Protein AF-R0P3F2-F1 (afdb_monomer_lite)

InterPro domains:
  IPR046159 Domain of unknown function DUF6161 [PF19658] (207-367)

Organism: NCBI:txid1239793

Sequence (367 aa):
MSYTKSQVSNFLNDKILFRFSISNNFIIEFSNSEEFFTFEELERIIKSNYDYWNSIYDKAPTSFNSTWKSLNDKFNTVKNYIFELKELNIDNINNQIYYTLSTDRETREQDKIVYTLSVNSPIDKDTQFRKIRRFVSFYIEQSKNNLDEAIRNFIYLSKKNDAIGNYFSSSSQEMSYPALYLLRKNLSNIKDNISDFETSIVVPLDNKLKEISEDSDEQFREITSFIEDKHNKIQEQYDKKVSELAAFKKSLDNWQNEKFVKIKVLEDTYENKLALEAPENLWNNRAEEHEKQARNWAIFLVFTIVALIFTLGKLVLVIHDYSLNTIKNEIPFISESFILISVISFFIYIIRILIKIVLSNQHLATE

Foldseek 3Di:
DFDDPVRVQVVQVVAEWEFEDEDLLAAQADDRPPDIHGLVRLLVFLVVQLVVLVVCCVLANDVSNVQSVLLNVLSVVLVVVCRPDPDRDPVVSCVSCCVRFHVDWDQDPPRHIYGYGYGHHHTPNRPCVLVLVLLLVVLSVVDRPDNVLLSSLLSVCSNPVVCLVVQCPDPDSSRNSSSVVVCCVVVDPDDQDPVSCCVSPVVVVVVVVVVVVVVVVVVVVVVVVVVVVVVVVVVVVVVVVVVVVVVVVVVVVVVVVVVVVVVVVVVVVVVVCVVVVVVVVVVVVLLVVLVVVLVVVVVVVVVVVVVVVVVVVVVVVVLVCCCVPPVPPDDDPDDSVVVVVVVVVVVVVVVVVVVVVSVVVVVVSVD

pLDDT: mean 83.88, std 13.05, range [38.62, 97.88]

Structure (mmCIF, N/CA/C/O backbone):
data_AF-R0P3F2-F1
#
_entry.id   AF-R0P3F2-F1
#
loop_
_atom_site.group_PDB
_atom_site.id
_atom_site.type_symbol
_atom_site.label_atom_id
_atom_site.label_alt_id
_atom_site.label_comp_id
_atom_site.label_asym_id
_atom_site.label_entity_id
_atom_site.label_seq_id
_atom_site.pdbx_PDB_ins_code
_atom_site.Cartn_x
_atom_site.Cartn_y
_atom_site.Cartn_z
_atom_site.occupancy
_atom_site.B_iso_or_equiv
_atom_site.auth_seq_id
_atom_site.auth_comp_id
_atom_site.auth_asym_id
_atom_site.auth_atom_id
_atom_site.pdbx_PDB_model_num
ATOM 1 N N . MET A 1 1 ? -5.130 12.629 14.174 1.00 56.31 1 MET A N 1
ATOM 2 C CA . MET A 1 1 ? -4.469 11.309 14.170 1.00 56.31 1 MET A CA 1
ATOM 3 C C . MET A 1 1 ? -4.239 10.986 12.709 1.00 56.31 1 MET A C 1
ATOM 5 O O . MET A 1 1 ? -5.214 11.042 11.978 1.00 56.31 1 MET A O 1
ATOM 9 N N . SER A 1 2 ? -2.987 10.803 12.288 1.00 71.62 2 SER A N 1
ATOM 10 C CA . SER A 1 2 ? -2.677 10.372 10.916 1.00 71.62 2 SER A CA 1
ATOM 11 C C . SER A 1 2 ? -2.948 8.873 10.802 1.00 71.62 2 SER A C 1
ATOM 13 O O . SER A 1 2 ? -2.747 8.154 11.786 1.00 71.62 2 SER A O 1
ATOM 15 N N . TYR A 1 3 ? -3.430 8.412 9.651 1.00 80.44 3 TYR A N 1
ATOM 16 C CA . TYR A 1 3 ? -3.595 6.981 9.395 1.00 80.44 3 TYR A CA 1
ATOM 17 C C . TYR A 1 3 ? -2.233 6.293 9.267 1.00 80.44 3 TYR A C 1
ATOM 19 O O . TYR A 1 3 ? -1.285 6.878 8.749 1.00 80.44 3 TYR A O 1
ATOM 27 N N . THR A 1 4 ? -2.122 5.049 9.734 1.00 82.19 4 THR A N 1
ATOM 28 C CA . THR A 1 4 ? -0.919 4.237 9.486 1.00 82.19 4 THR A CA 1
ATOM 29 C C . THR A 1 4 ? -0.918 3.707 8.053 1.00 82.19 4 THR A C 1
ATOM 31 O O . THR A 1 4 ? -1.983 3.596 7.431 1.00 82.19 4 THR A O 1
ATOM 34 N N . LYS A 1 5 ? 0.256 3.335 7.518 1.00 82.38 5 LYS A N 1
ATOM 35 C CA . LYS A 1 5 ? 0.349 2.732 6.174 1.00 82.38 5 LYS A CA 1
ATOM 36 C C . LYS A 1 5 ? -0.560 1.510 6.060 1.00 82.38 5 LYS A C 1
ATOM 38 O O . LYS A 1 5 ? -1.354 1.410 5.128 1.00 82.38 5 LYS A O 1
ATOM 43 N N . SER A 1 6 ? -0.529 0.654 7.080 1.00 81.44 6 SER A N 1
ATOM 44 C CA . SER A 1 6 ? -1.351 -0.558 7.154 1.00 81.44 6 SER A CA 1
ATOM 45 C C . SER A 1 6 ? -2.859 -0.266 7.103 1.00 81.44 6 SER A C 1
ATOM 47 O O . SER A 1 6 ? -3.615 -0.986 6.453 1.00 81.44 6 SER A O 1
ATOM 49 N N . GLN A 1 7 ? -3.323 0.804 7.763 1.00 84.31 7 GLN A N 1
ATOM 50 C CA . GLN A 1 7 ? -4.738 1.200 7.740 1.00 84.31 7 GLN A CA 1
ATOM 51 C C . GLN A 1 7 ? -5.183 1.655 6.347 1.00 84.31 7 GLN A C 1
ATOM 53 O O . GLN A 1 7 ? -6.271 1.287 5.902 1.00 84.31 7 GLN A O 1
ATOM 58 N N . VAL A 1 8 ? -4.339 2.426 5.658 1.00 87.88 8 VAL A N 1
ATOM 59 C CA . VAL A 1 8 ? -4.606 2.890 4.292 1.00 87.88 8 VAL A CA 1
ATOM 60 C C . VAL A 1 8 ? -4.603 1.716 3.312 1.00 87.88 8 VAL A C 1
ATOM 62 O O . VAL A 1 8 ? -5.563 1.569 2.555 1.00 87.88 8 VAL A O 1
ATOM 65 N N . SER A 1 9 ? -3.588 0.845 3.363 1.00 86.81 9 SER A N 1
ATOM 66 C CA . SER A 1 9 ? -3.498 -0.343 2.503 1.00 86.81 9 SER A CA 1
ATOM 67 C C . SER A 1 9 ? -4.723 -1.249 2.672 1.00 86.81 9 SER A C 1
ATOM 69 O O . SER A 1 9 ? -5.377 -1.579 1.684 1.00 86.81 9 SER A O 1
ATOM 71 N N . ASN A 1 10 ? -5.124 -1.561 3.910 1.00 86.81 10 ASN A N 1
ATOM 72 C CA . ASN A 1 10 ? -6.315 -2.382 4.168 1.00 86.81 10 ASN A CA 1
ATOM 73 C C . ASN A 1 10 ? -7.610 -1.746 3.639 1.00 86.81 10 ASN A C 1
ATOM 75 O O . ASN A 1 10 ? -8.501 -2.451 3.180 1.00 86.81 10 ASN A O 1
ATOM 79 N N . PHE A 1 11 ? -7.735 -0.417 3.683 1.00 90.31 11 PHE A N 1
ATOM 80 C CA . PHE A 1 11 ? -8.923 0.264 3.169 1.00 90.31 11 PHE A CA 1
ATOM 81 C C . PHE A 1 11 ? -8.973 0.314 1.634 1.00 90.31 11 PHE A C 1
ATOM 83 O O . PHE A 1 11 ? -10.062 0.245 1.057 1.00 90.31 11 PHE A O 1
ATOM 90 N N . LEU A 1 12 ? -7.819 0.483 0.978 1.00 92.50 12 LEU A N 1
ATOM 91 C CA . LEU A 1 12 ? -7.731 0.696 -0.468 1.00 92.50 12 LEU A CA 1
ATOM 92 C C . LEU A 1 12 ? -7.632 -0.596 -1.270 1.00 92.50 12 LEU A C 1
ATOM 94 O O . LEU A 1 12 ? -8.244 -0.664 -2.329 1.00 92.50 12 LEU A O 1
ATOM 98 N N . ASN A 1 13 ? -6.910 -1.610 -0.793 1.00 88.00 13 ASN A N 1
ATOM 99 C CA . ASN A 1 13 ? -6.585 -2.802 -1.590 1.00 88.00 13 ASN A CA 1
ATOM 100 C C . ASN A 1 13 ? -7.828 -3.589 -2.045 1.00 88.00 13 ASN A C 1
ATOM 102 O O . ASN A 1 13 ? -7.829 -4.209 -3.115 1.00 88.00 13 ASN A O 1
ATOM 106 N N . ASP A 1 14 ? -8.915 -3.500 -1.280 1.00 85.69 14 ASP A N 1
ATOM 107 C CA . ASP A 1 14 ? -10.195 -4.125 -1.616 1.00 85.69 14 ASP A CA 1
ATOM 108 C C . ASP A 1 14 ? -11.012 -3.314 -2.633 1.00 85.69 14 ASP A C 1
ATOM 110 O O . ASP A 1 14 ? -11.878 -3.870 -3.302 1.00 85.69 14 ASP A O 1
ATOM 114 N N . LYS A 1 15 ? -10.714 -2.021 -2.818 1.00 92.56 15 LYS A N 1
ATOM 115 C CA . LYS A 1 15 ? -11.555 -1.073 -3.575 1.00 92.56 15 LYS A CA 1
ATOM 116 C C . LYS A 1 15 ? -10.879 -0.470 -4.799 1.00 92.56 15 LYS A C 1
ATOM 118 O O . LYS A 1 15 ? -11.557 -0.176 -5.778 1.00 92.56 15 LYS A O 1
ATOM 123 N N . ILE A 1 16 ? -9.567 -0.263 -4.750 1.00 94.62 16 ILE A N 1
ATOM 124 C CA . ILE A 1 16 ? -8.798 0.435 -5.779 1.00 94.62 16 ILE A CA 1
ATOM 125 C C . ILE A 1 16 ? -7.569 -0.387 -6.153 1.00 94.62 16 ILE A C 1
ATOM 127 O O . ILE A 1 16 ? -6.816 -0.833 -5.290 1.00 94.62 16 ILE A O 1
ATOM 131 N N . LEU A 1 17 ? -7.351 -0.544 -7.455 1.00 95.25 17 LEU A N 1
ATOM 132 C CA . LEU A 1 17 ? -6.125 -1.086 -8.030 1.00 95.25 17 LEU A CA 1
ATOM 133 C C . LEU A 1 17 ? -5.590 -0.154 -9.111 1.00 95.25 17 LEU A C 1
ATOM 135 O O . LEU A 1 17 ? -6.286 0.725 -9.623 1.00 95.25 17 LEU A O 1
ATOM 139 N N . PHE A 1 18 ? -4.344 -0.389 -9.488 1.00 96.00 18 PHE A N 1
ATOM 140 C CA . PHE A 1 18 ? -3.646 0.366 -10.512 1.00 96.00 18 PHE A CA 1
ATOM 141 C C . PHE A 1 18 ? -3.069 -0.576 -11.554 1.00 96.00 18 PHE A C 1
ATOM 143 O O . PHE A 1 18 ? -2.706 -1.709 -11.250 1.00 96.00 18 PHE A O 1
ATOM 150 N N . ARG A 1 19 ? -2.946 -0.099 -12.785 1.00 95.50 19 ARG A N 1
ATOM 151 C CA . ARG A 1 19 ? -2.214 -0.786 -13.851 1.00 95.50 19 ARG A CA 1
ATOM 152 C C . ARG A 1 19 ? -1.458 0.219 -14.694 1.00 95.50 19 ARG A C 1
ATOM 154 O O . ARG A 1 19 ? -1.858 1.379 -14.789 1.00 95.50 19 ARG A O 1
ATOM 161 N N . PHE A 1 20 ? -0.394 -0.228 -15.344 1.00 96.12 20 PHE A N 1
ATOM 162 C CA . PHE A 1 20 ? 0.365 0.610 -16.263 1.00 96.12 20 PHE A CA 1
ATOM 163 C C . PHE A 1 20 ? -0.074 0.383 -17.710 1.00 96.12 20 PHE A C 1
ATOM 165 O O . PHE A 1 20 ? -0.289 -0.746 -18.146 1.00 96.12 20 PHE A O 1
ATOM 172 N N . SER A 1 21 ? -0.184 1.477 -18.458 1.00 94.69 21 SER A N 1
ATOM 173 C CA . SER A 1 21 ? -0.316 1.477 -19.912 1.00 94.69 21 SER A CA 1
ATOM 174 C C . SER A 1 21 ? 0.962 2.054 -20.501 1.00 94.69 21 SER A C 1
ATOM 176 O O . SER A 1 21 ? 1.214 3.258 -20.434 1.00 94.69 21 SER A O 1
ATOM 178 N N . ILE A 1 22 ? 1.815 1.178 -21.026 1.00 94.69 22 ILE A N 1
ATOM 179 C CA . ILE A 1 22 ? 3.118 1.558 -21.566 1.00 94.69 22 ILE A CA 1
ATOM 180 C C . ILE A 1 22 ? 3.141 1.257 -23.058 1.00 94.69 22 ILE A C 1
ATOM 182 O O . ILE A 1 22 ? 2.739 0.183 -23.512 1.00 94.69 22 ILE A O 1
ATOM 186 N N . SER A 1 23 ? 3.612 2.228 -23.843 1.00 93.75 23 SER A N 1
ATOM 187 C CA . SER A 1 23 ? 3.753 2.058 -25.287 1.00 93.75 23 SER A CA 1
ATOM 188 C C . SER A 1 23 ? 4.697 0.904 -25.615 1.00 93.75 23 SER A C 1
ATOM 190 O O . SER A 1 23 ? 5.738 0.723 -24.982 1.00 93.75 23 SER A O 1
ATOM 192 N N . ASN A 1 24 ? 4.384 0.187 -26.695 1.00 92.31 24 ASN A N 1
ATOM 193 C CA . ASN A 1 24 ? 5.183 -0.933 -27.181 1.00 92.31 24 ASN A CA 1
ATOM 194 C C . ASN A 1 24 ? 6.636 -0.535 -27.530 1.00 92.31 24 ASN A C 1
ATOM 196 O O . ASN A 1 24 ? 7.499 -1.396 -27.661 1.00 92.31 24 ASN A O 1
ATOM 200 N N . ASN A 1 25 ? 6.932 0.761 -27.649 1.00 94.25 25 ASN A N 1
ATOM 201 C CA . ASN A 1 25 ? 8.286 1.280 -27.861 1.00 94.25 25 ASN A CA 1
ATOM 202 C C . ASN A 1 25 ? 9.167 1.269 -26.597 1.00 94.25 25 ASN A C 1
ATOM 204 O O . ASN A 1 25 ? 10.366 1.507 -26.704 1.00 94.25 25 ASN A O 1
ATOM 208 N N . PHE A 1 26 ? 8.593 1.013 -25.418 1.00 96.12 26 PHE A N 1
ATOM 209 C CA . PHE A 1 26 ? 9.297 1.043 -24.130 1.00 96.12 26 PHE A CA 1
ATOM 210 C C . PHE A 1 26 ? 9.294 -0.290 -23.381 1.00 96.12 26 PHE A C 1
ATOM 212 O O . PHE A 1 26 ? 9.900 -0.391 -22.318 1.00 96.12 26 PHE A O 1
ATOM 219 N N . ILE A 1 27 ? 8.645 -1.306 -23.940 1.00 95.06 27 ILE A N 1
ATOM 220 C CA . ILE A 1 27 ? 8.553 -2.645 -23.354 1.00 95.06 27 ILE A CA 1
ATOM 221 C C . ILE A 1 27 ? 9.133 -3.668 -24.317 1.00 95.06 27 ILE A C 1
ATOM 223 O O . ILE A 1 27 ? 8.969 -3.525 -25.523 1.00 95.06 27 ILE A O 1
ATOM 227 N N . ILE A 1 28 ? 9.794 -4.697 -23.809 1.00 93.06 28 ILE A N 1
ATOM 228 C CA . ILE A 1 28 ? 10.188 -5.898 -24.544 1.00 93.06 28 ILE A CA 1
ATOM 229 C C . ILE A 1 28 ? 9.174 -7.008 -24.258 1.00 93.06 28 ILE A C 1
ATOM 231 O O . ILE A 1 28 ? 8.639 -7.578 -25.207 1.00 93.06 28 ILE A O 1
ATOM 235 N N . GLU A 1 29 ? 8.888 -7.277 -22.982 1.00 91.81 29 GLU A N 1
ATOM 236 C CA . GLU A 1 29 ? 8.023 -8.376 -22.536 1.00 91.81 29 GLU A CA 1
ATOM 237 C C . GLU A 1 29 ? 7.308 -7.983 -21.228 1.00 91.81 29 GLU A C 1
ATOM 239 O O . GLU A 1 29 ? 7.682 -8.388 -20.123 1.00 91.81 29 GLU A O 1
ATOM 244 N N . PHE A 1 30 ? 6.283 -7.139 -21.383 1.00 90.81 30 PHE A N 1
ATOM 245 C CA . PHE A 1 30 ? 5.397 -6.654 -20.323 1.00 90.81 30 PHE A CA 1
ATOM 246 C C . PHE A 1 30 ? 3.942 -6.687 -20.800 1.00 90.81 30 PHE A C 1
ATOM 248 O O . PHE A 1 30 ? 3.640 -6.248 -21.915 1.00 90.81 30 PHE A O 1
ATOM 255 N N . SER A 1 31 ? 3.039 -7.184 -19.956 1.00 86.75 31 SER A N 1
ATOM 256 C CA . SER A 1 31 ? 1.614 -7.279 -20.266 1.00 86.75 31 SER A CA 1
ATOM 257 C C . SER A 1 31 ? 0.860 -6.120 -19.625 1.00 86.75 31 SER A C 1
ATOM 259 O O . SER A 1 31 ? 0.543 -6.142 -18.438 1.00 86.75 31 SER A O 1
ATOM 261 N N . ASN A 1 32 ? 0.516 -5.105 -20.425 1.00 83.31 32 ASN A N 1
ATOM 262 C CA . ASN A 1 32 ? -0.245 -3.950 -19.937 1.00 83.31 32 ASN A CA 1
ATOM 263 C C . ASN A 1 32 ? -1.589 -4.347 -19.287 1.00 83.31 32 ASN A C 1
ATOM 265 O O . ASN A 1 32 ? -2.134 -3.544 -18.534 1.00 83.31 32 ASN A O 1
ATOM 269 N N . SER A 1 33 ? -2.178 -5.509 -19.625 1.00 74.75 33 SER A N 1
ATOM 270 C CA . SER A 1 33 ? -3.554 -5.911 -19.265 1.00 74.75 33 SER A CA 1
ATOM 271 C C . SER A 1 33 ? -3.736 -6.940 -18.174 1.00 74.75 33 SER A C 1
ATOM 273 O O . SER A 1 33 ? -4.865 -7.096 -17.708 1.00 74.75 33 SER A O 1
ATOM 275 N N . GLU A 1 34 ? -2.672 -7.606 -17.757 1.00 79.56 34 GLU A N 1
ATOM 276 C CA . GLU A 1 34 ? -2.779 -8.722 -16.816 1.00 79.56 34 GLU A CA 1
ATOM 277 C C . GLU A 1 34 ? -2.309 -8.345 -15.409 1.00 79.56 34 GLU A C 1
ATOM 279 O O . GLU A 1 34 ? -2.762 -8.945 -14.437 1.00 79.56 34 GLU A O 1
ATOM 284 N N . GLU A 1 35 ? -1.456 -7.327 -15.281 1.00 86.62 35 GLU A N 1
ATOM 285 C CA . GLU A 1 35 ? -0.862 -6.942 -14.002 1.00 86.62 35 GLU A CA 1
ATOM 286 C C . GLU A 1 35 ? -1.634 -5.803 -13.318 1.00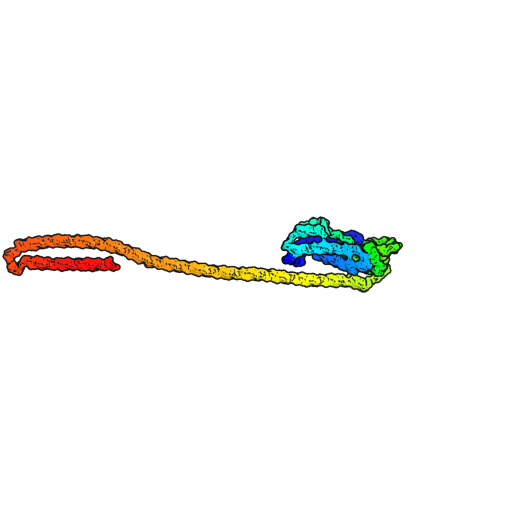 86.62 35 GLU A C 1
ATOM 288 O O . GLU A 1 35 ? -1.774 -4.702 -13.862 1.00 86.62 35 GLU A O 1
ATOM 293 N N . PHE A 1 36 ? -2.103 -6.072 -12.095 1.00 92.25 36 PHE A N 1
ATOM 294 C CA . PHE A 1 36 ? -2.677 -5.081 -11.186 1.00 92.25 36 PHE A CA 1
ATOM 295 C C . PHE A 1 36 ? -1.767 -4.882 -9.984 1.00 92.25 36 PHE A C 1
ATOM 297 O O . PHE A 1 36 ? -1.192 -5.834 -9.463 1.00 92.25 36 PHE A O 1
ATOM 304 N N . PHE A 1 37 ? -1.710 -3.643 -9.519 1.00 94.25 37 PHE A N 1
ATOM 305 C CA . PHE A 1 37 ? -0.889 -3.221 -8.400 1.00 94.25 37 PHE A CA 1
ATOM 306 C C . PHE A 1 37 ? -1.763 -2.551 -7.347 1.00 94.25 37 PHE A C 1
ATOM 308 O O . PHE A 1 37 ? -2.668 -1.771 -7.657 1.00 94.25 37 PHE A O 1
ATOM 315 N N . THR A 1 38 ? -1.476 -2.855 -6.091 1.00 95.19 38 THR A N 1
ATOM 316 C CA . THR A 1 38 ? -2.004 -2.142 -4.927 1.00 95.19 38 THR A CA 1
ATOM 317 C C . THR A 1 38 ? -1.407 -0.736 -4.829 1.00 95.19 38 THR A C 1
ATOM 319 O O . THR A 1 38 ? -0.439 -0.399 -5.514 1.00 95.19 38 THR A O 1
ATOM 322 N N . PHE A 1 39 ? -1.972 0.107 -3.960 1.00 94.69 39 PHE A N 1
ATOM 323 C CA . PHE A 1 39 ? -1.458 1.464 -3.733 1.00 94.69 39 PHE A CA 1
ATOM 324 C C . PHE A 1 39 ? 0.005 1.466 -3.253 1.00 94.69 39 PHE A C 1
ATOM 326 O O . PHE A 1 39 ? 0.804 2.302 -3.668 1.00 94.69 39 PHE A O 1
ATOM 333 N N . GLU A 1 40 ? 0.368 0.491 -2.423 1.00 92.00 40 GLU A N 1
ATOM 334 C CA . GLU A 1 40 ? 1.717 0.331 -1.877 1.00 92.00 40 GLU A CA 1
ATOM 335 C C . GLU A 1 40 ? 2.704 -0.229 -2.911 1.00 92.00 40 GLU A C 1
ATOM 337 O O . GLU A 1 40 ? 3.823 0.266 -3.050 1.00 92.00 40 GLU A O 1
ATOM 342 N N . GLU A 1 41 ? 2.288 -1.223 -3.702 1.00 93.75 41 GLU A N 1
ATOM 343 C CA . GLU A 1 41 ? 3.102 -1.715 -4.819 1.00 93.75 41 GLU A CA 1
ATOM 344 C C . GLU A 1 41 ? 3.349 -0.617 -5.850 1.00 93.75 41 GLU A C 1
ATOM 346 O O . GLU A 1 41 ? 4.465 -0.499 -6.360 1.00 93.75 41 GLU A O 1
ATOM 351 N N . LEU A 1 42 ? 2.338 0.214 -6.120 1.00 95.75 42 LEU A N 1
ATOM 352 C CA . LEU A 1 42 ? 2.469 1.361 -7.004 1.00 95.75 42 LEU A CA 1
ATOM 353 C C . LEU A 1 42 ? 3.542 2.338 -6.499 1.00 95.75 42 LEU A C 1
ATOM 355 O O . LEU A 1 42 ? 4.396 2.745 -7.289 1.00 95.75 42 LEU A O 1
ATOM 359 N N . GLU A 1 43 ? 3.544 2.668 -5.203 1.00 95.19 43 GLU A N 1
ATOM 360 C CA . GLU A 1 43 ? 4.583 3.508 -4.589 1.00 95.19 43 GLU A CA 1
ATOM 361 C C . GLU A 1 43 ? 5.983 2.938 -4.841 1.00 95.19 43 GLU A C 1
ATOM 363 O O . GLU A 1 43 ? 6.868 3.639 -5.339 1.00 95.19 43 GLU A O 1
ATOM 368 N N . ARG A 1 44 ? 6.172 1.648 -4.535 1.00 93.38 44 ARG A N 1
ATOM 369 C CA . ARG A 1 44 ? 7.467 0.970 -4.683 1.00 93.38 44 ARG A CA 1
ATOM 370 C C . ARG A 1 44 ? 7.941 0.970 -6.136 1.00 93.38 44 ARG A C 1
ATOM 372 O O . ARG A 1 44 ? 9.110 1.245 -6.396 1.00 93.38 44 ARG A O 1
ATOM 379 N N . ILE A 1 45 ? 7.044 0.704 -7.088 1.00 95.69 45 ILE A N 1
ATOM 380 C CA . ILE A 1 45 ? 7.363 0.706 -8.523 1.00 95.69 45 ILE A CA 1
ATOM 381 C C . ILE A 1 45 ? 7.775 2.104 -8.981 1.00 95.69 45 ILE A C 1
ATOM 383 O O . ILE A 1 45 ? 8.823 2.257 -9.613 1.00 95.69 45 ILE A O 1
ATOM 387 N N . ILE A 1 46 ? 6.980 3.129 -8.661 1.00 97.00 46 ILE A N 1
ATOM 388 C CA . ILE A 1 46 ? 7.266 4.510 -9.065 1.00 97.00 46 ILE A CA 1
ATOM 389 C C . ILE A 1 46 ? 8.618 4.955 -8.508 1.00 97.00 46 ILE A C 1
ATOM 391 O O . ILE A 1 46 ? 9.448 5.468 -9.262 1.00 97.00 46 ILE A O 1
ATOM 395 N N . LYS A 1 47 ? 8.859 4.706 -7.217 1.00 95.56 47 LYS A N 1
ATOM 396 C CA . LYS A 1 47 ? 10.106 5.065 -6.545 1.00 95.56 47 LYS A CA 1
ATOM 397 C C . LYS A 1 47 ? 11.307 4.344 -7.155 1.00 95.56 47 LYS A C 1
ATOM 399 O O . LYS A 1 47 ? 12.258 5.000 -7.563 1.00 95.56 47 LYS A O 1
ATOM 404 N N . SER A 1 48 ? 11.236 3.020 -7.315 1.00 93.94 48 SER A N 1
ATOM 405 C CA . SER A 1 48 ? 12.346 2.228 -7.864 1.00 93.94 48 SER A CA 1
ATOM 406 C C . SER A 1 48 ? 12.733 2.659 -9.284 1.00 93.94 48 SER A C 1
ATOM 408 O O . SER A 1 48 ? 13.920 2.770 -9.613 1.00 93.94 48 SER A O 1
ATOM 410 N N . ASN A 1 49 ? 11.740 2.949 -10.132 1.00 96.69 49 ASN A N 1
ATOM 411 C CA . ASN A 1 49 ? 11.997 3.441 -11.482 1.00 96.69 49 ASN A CA 1
ATOM 412 C C . ASN A 1 49 ? 12.556 4.870 -11.462 1.00 96.69 49 ASN A C 1
ATOM 414 O O . ASN A 1 49 ? 13.543 5.134 -12.152 1.00 96.69 49 ASN A O 1
ATOM 418 N N . TYR A 1 50 ? 11.984 5.774 -10.661 1.00 97.06 50 TYR A N 1
ATOM 419 C CA . TYR A 1 50 ? 12.507 7.132 -10.500 1.00 97.06 50 TYR A CA 1
ATOM 420 C C . TYR A 1 50 ? 13.969 7.123 -10.045 1.00 97.06 50 TYR A C 1
ATOM 422 O O . TYR A 1 50 ? 14.808 7.732 -10.709 1.00 97.06 50 TYR A O 1
ATOM 430 N N . ASP A 1 51 ? 14.291 6.376 -8.990 1.00 95.38 51 ASP A N 1
ATOM 431 C CA . ASP A 1 51 ? 15.638 6.293 -8.425 1.00 95.38 51 ASP A CA 1
ATOM 432 C C . ASP A 1 51 ? 16.645 5.772 -9.458 1.00 95.38 51 ASP A C 1
ATOM 434 O O . ASP A 1 51 ? 17.729 6.340 -9.621 1.00 95.38 51 ASP A O 1
ATOM 438 N N . TYR A 1 52 ? 16.271 4.747 -10.232 1.00 94.81 52 TYR A N 1
ATOM 439 C CA . TYR A 1 52 ? 17.113 4.242 -11.314 1.00 94.81 52 TYR A CA 1
ATOM 440 C C . TYR A 1 52 ? 17.388 5.300 -12.388 1.00 94.81 52 TYR A C 1
ATOM 442 O O . TYR A 1 52 ? 18.553 5.595 -12.665 1.00 94.81 52 TYR A O 1
ATOM 450 N N . TRP A 1 53 ? 16.345 5.890 -12.980 1.00 95.94 53 TRP A N 1
ATOM 451 C CA . TRP A 1 53 ? 16.515 6.877 -14.049 1.00 95.94 53 TRP A CA 1
ATOM 452 C C . TRP A 1 53 ? 17.202 8.154 -13.552 1.00 95.94 53 TRP A C 1
ATOM 454 O O . TRP A 1 53 ? 17.934 8.788 -14.306 1.00 95.94 53 TRP A O 1
ATOM 464 N N . ASN A 1 54 ? 17.022 8.512 -12.279 1.00 95.69 54 ASN A N 1
ATOM 465 C CA . ASN A 1 54 ? 17.734 9.606 -11.626 1.00 95.69 54 ASN A CA 1
ATOM 466 C C . ASN A 1 54 ? 19.223 9.306 -11.426 1.00 95.69 54 ASN A C 1
ATOM 468 O O . ASN A 1 54 ? 20.054 10.159 -11.720 1.00 95.69 54 ASN A O 1
ATOM 472 N N . SER A 1 55 ? 19.582 8.083 -11.024 1.00 93.56 55 SER A N 1
ATOM 473 C CA . SER A 1 55 ? 20.984 7.694 -10.791 1.00 93.56 55 SER A CA 1
ATOM 474 C C . SER A 1 55 ? 21.888 7.792 -12.030 1.00 93.56 55 SER A C 1
ATOM 476 O O . SER A 1 55 ? 23.109 7.907 -11.903 1.00 93.56 55 SER A O 1
ATOM 478 N N . ILE A 1 56 ? 21.308 7.746 -13.234 1.00 92.31 56 ILE A N 1
ATOM 479 C CA . ILE A 1 56 ? 22.049 7.814 -14.502 1.00 92.31 56 ILE A CA 1
ATOM 480 C C . ILE A 1 56 ? 21.909 9.162 -15.218 1.00 92.31 56 ILE A C 1
ATOM 482 O O . ILE A 1 56 ? 22.637 9.405 -16.181 1.00 92.31 56 ILE A O 1
ATOM 486 N N . TYR A 1 57 ? 21.013 10.035 -14.752 1.00 91.38 57 TYR A N 1
ATOM 487 C CA . TYR A 1 57 ? 20.630 11.268 -15.440 1.00 91.38 57 TYR A CA 1
ATOM 488 C C . TYR A 1 57 ? 21.819 12.208 -15.689 1.00 91.38 57 TYR A C 1
ATOM 490 O O . TYR A 1 57 ? 21.994 12.699 -16.802 1.00 91.38 57 TYR A O 1
ATOM 498 N N . ASP A 1 58 ? 22.690 12.382 -14.692 1.00 90.25 58 ASP A N 1
ATOM 499 C CA . ASP A 1 58 ? 23.881 13.238 -14.808 1.00 90.25 58 ASP A CA 1
ATOM 500 C C . ASP A 1 58 ? 24.902 12.708 -15.828 1.00 90.25 58 ASP A C 1
ATOM 502 O O . ASP A 1 58 ? 25.709 13.464 -16.373 1.00 90.25 58 ASP A O 1
ATOM 506 N N . LYS A 1 59 ? 24.891 11.394 -16.091 1.00 89.75 59 LYS A N 1
ATOM 507 C CA . LYS A 1 59 ? 25.801 10.751 -17.050 1.00 89.75 59 LYS A CA 1
ATOM 508 C C . LYS A 1 59 ? 25.247 10.810 -18.470 1.00 89.75 59 LYS A C 1
ATOM 510 O O . LYS A 1 59 ? 26.013 11.052 -19.403 1.00 89.75 59 LYS A O 1
ATOM 515 N N . ALA A 1 60 ? 23.946 10.576 -18.616 1.00 90.56 60 ALA A N 1
ATOM 516 C CA . ALA A 1 60 ? 23.229 10.610 -19.881 1.00 90.56 60 ALA A CA 1
ATOM 517 C C . ALA A 1 60 ? 21.779 11.073 -19.645 1.00 90.56 60 ALA A C 1
ATOM 519 O O . ALA A 1 60 ? 20.955 10.295 -19.150 1.00 90.56 60 ALA A O 1
ATOM 520 N N . PRO A 1 61 ? 21.454 12.328 -20.001 1.00 91.81 61 PRO A N 1
ATOM 521 C CA . PRO A 1 61 ? 20.112 12.866 -19.838 1.00 91.81 61 PRO A CA 1
ATOM 522 C C . PRO A 1 61 ? 19.066 12.062 -20.616 1.00 91.81 61 PRO A C 1
ATOM 524 O O . PRO A 1 61 ? 19.289 11.649 -21.755 1.00 91.81 61 PRO A O 1
ATOM 527 N N . THR A 1 62 ? 17.901 11.877 -19.998 1.00 93.75 62 THR A N 1
ATOM 528 C CA . THR A 1 62 ? 16.774 11.129 -20.565 1.00 93.75 62 THR A CA 1
ATOM 529 C C . THR A 1 62 ? 15.441 11.731 -20.131 1.00 93.75 62 THR A C 1
ATOM 531 O O . THR A 1 62 ? 15.302 12.166 -18.983 1.00 93.75 62 THR A O 1
ATOM 534 N N . SER A 1 63 ? 14.432 11.724 -21.012 1.00 94.56 63 SER A N 1
ATOM 535 C CA . SER A 1 63 ? 13.068 12.145 -20.640 1.00 94.56 63 SER A CA 1
ATOM 536 C C . SER A 1 63 ? 12.383 11.168 -19.674 1.00 94.56 63 SER A C 1
ATOM 538 O O . SER A 1 63 ? 11.364 11.489 -19.057 1.00 94.56 63 SER A O 1
ATOM 540 N N . PHE A 1 64 ? 12.956 9.980 -19.478 1.00 95.88 64 PHE A N 1
ATOM 541 C CA . PHE A 1 64 ? 12.443 8.987 -18.542 1.00 95.88 64 PHE A CA 1
ATOM 542 C C . PHE A 1 64 ? 12.559 9.455 -17.093 1.00 95.88 64 PHE A C 1
ATOM 544 O O . PHE A 1 64 ? 11.640 9.217 -16.311 1.00 95.88 64 PHE A O 1
ATOM 551 N N . ASN A 1 65 ? 13.625 10.186 -16.746 1.00 95.56 65 ASN A N 1
ATOM 552 C CA . ASN A 1 65 ? 13.784 10.756 -15.409 1.00 95.56 65 ASN A CA 1
ATOM 553 C C . ASN A 1 65 ? 12.634 11.716 -15.069 1.00 95.56 65 ASN A C 1
ATOM 555 O O . ASN A 1 65 ? 11.985 11.551 -14.039 1.00 95.56 65 ASN A O 1
ATOM 559 N N . SER A 1 66 ? 12.333 12.673 -15.953 1.00 96.00 66 SER A N 1
ATOM 560 C CA . SER A 1 66 ? 11.258 13.644 -15.721 1.00 96.00 66 SER A CA 1
ATOM 561 C C . SER A 1 66 ? 9.873 12.993 -15.733 1.00 96.00 66 SER A C 1
ATOM 563 O O . SER A 1 66 ? 9.011 13.387 -14.947 1.00 96.00 66 SER A O 1
ATOM 565 N N . THR A 1 67 ? 9.674 11.959 -16.557 1.00 97.06 67 THR A N 1
ATOM 566 C CA . THR A 1 67 ? 8.439 11.159 -16.587 1.00 97.06 67 THR A CA 1
ATOM 567 C C . THR A 1 67 ? 8.176 10.497 -15.233 1.00 97.06 67 THR A C 1
ATOM 569 O O . THR A 1 67 ? 7.108 10.686 -14.649 1.00 97.06 67 THR A O 1
ATOM 572 N N . TRP A 1 68 ? 9.159 9.767 -14.696 1.00 97.75 68 TRP A N 1
ATOM 573 C CA . TRP A 1 68 ? 9.016 9.093 -13.404 1.00 97.75 68 TRP A CA 1
ATOM 574 C C . TRP A 1 68 ? 8.990 10.069 -12.230 1.00 97.75 68 TRP A C 1
ATOM 576 O O . TRP A 1 68 ? 8.216 9.860 -11.301 1.00 97.75 68 TRP A O 1
ATOM 586 N N . LYS A 1 69 ? 9.738 11.177 -12.298 1.00 97.50 69 LYS A N 1
ATOM 587 C CA . LYS A 1 69 ? 9.669 12.253 -11.303 1.00 97.50 69 LYS A CA 1
ATOM 588 C C . LYS A 1 69 ? 8.267 12.850 -11.217 1.00 97.50 69 LYS A C 1
ATOM 590 O O . LYS A 1 69 ? 7.706 12.943 -10.134 1.00 97.50 69 LYS A O 1
ATOM 595 N N . SER A 1 70 ? 7.674 13.203 -12.360 1.00 97.38 70 SER A N 1
ATOM 596 C CA . SER A 1 70 ? 6.325 13.772 -12.399 1.00 97.38 70 SER A CA 1
ATOM 597 C C . SER A 1 70 ? 5.286 12.812 -11.822 1.00 97.38 70 SER A C 1
ATOM 599 O O . SER A 1 70 ? 4.405 13.238 -11.074 1.00 97.38 70 SER A O 1
ATOM 601 N N . LEU A 1 71 ? 5.394 11.518 -12.138 1.00 97.56 71 LEU A N 1
ATOM 602 C CA . LEU A 1 71 ? 4.507 10.503 -11.579 1.00 97.56 71 LEU A CA 1
ATOM 603 C C . LEU A 1 71 ? 4.717 10.331 -10.065 1.00 97.56 71 LEU A C 1
ATOM 605 O O . LEU A 1 71 ? 3.736 10.245 -9.331 1.00 97.56 71 LEU A O 1
ATOM 609 N N . ASN A 1 72 ? 5.966 10.352 -9.596 1.00 97.62 72 ASN A N 1
ATOM 610 C CA . ASN A 1 72 ? 6.317 10.307 -8.176 1.00 97.62 72 ASN A CA 1
ATOM 611 C C . ASN A 1 72 ? 5.749 11.502 -7.401 1.00 97.62 72 ASN A C 1
ATOM 613 O O . ASN A 1 72 ? 5.135 11.323 -6.353 1.00 97.62 72 ASN A O 1
ATOM 617 N N . ASP A 1 73 ? 5.873 12.714 -7.937 1.00 97.88 73 ASP A N 1
ATOM 618 C CA . ASP A 1 73 ? 5.351 13.929 -7.304 1.00 97.88 73 ASP A CA 1
ATOM 619 C C . ASP A 1 73 ? 3.811 13.906 -7.216 1.00 97.88 73 ASP A C 1
ATOM 621 O O . ASP A 1 73 ? 3.226 14.210 -6.169 1.00 97.88 73 ASP A O 1
ATOM 625 N N . LYS A 1 74 ? 3.134 13.476 -8.292 1.00 97.44 74 LYS A N 1
ATOM 626 C CA . LYS A 1 74 ? 1.672 13.279 -8.310 1.00 97.44 74 LYS A CA 1
ATOM 627 C C . LYS A 1 74 ? 1.223 12.210 -7.317 1.00 97.44 74 LYS A C 1
ATOM 629 O O . LYS A 1 74 ? 0.254 12.424 -6.590 1.00 97.44 74 LYS A O 1
ATOM 634 N N . PHE A 1 75 ? 1.930 11.083 -7.259 1.00 97.12 75 PHE A N 1
ATOM 635 C CA . PHE A 1 75 ? 1.640 10.017 -6.304 1.00 97.12 75 PHE A CA 1
ATOM 636 C C . PHE A 1 75 ? 1.794 10.510 -4.865 1.00 97.12 75 PHE A C 1
ATOM 638 O O . PHE A 1 75 ? 0.881 10.330 -4.064 1.00 97.12 75 PHE A O 1
ATOM 645 N N . ASN A 1 76 ? 2.881 11.221 -4.555 1.00 96.94 76 ASN A N 1
ATOM 646 C CA . ASN A 1 76 ? 3.103 11.794 -3.228 1.00 96.94 76 ASN A CA 1
ATOM 647 C C . ASN A 1 76 ? 2.028 12.817 -2.841 1.00 96.94 76 ASN A C 1
ATOM 649 O O . ASN A 1 76 ? 1.624 12.870 -1.685 1.00 96.94 76 ASN A O 1
ATOM 653 N N . THR A 1 77 ? 1.499 13.575 -3.804 1.00 96.44 77 THR A N 1
ATOM 654 C CA . THR A 1 77 ? 0.364 14.485 -3.572 1.00 96.44 77 THR A CA 1
ATOM 655 C C . THR A 1 77 ? -0.896 13.721 -3.151 1.00 96.44 77 THR A C 1
ATOM 657 O O . THR A 1 77 ? -1.560 14.102 -2.188 1.00 96.44 77 THR A O 1
ATOM 660 N N . VAL A 1 78 ? -1.215 12.618 -3.836 1.00 96.25 78 VAL A N 1
ATOM 661 C CA . VAL A 1 78 ? -2.344 11.743 -3.470 1.00 96.25 78 VAL A CA 1
ATOM 662 C C . VAL A 1 78 ? -2.104 11.065 -2.125 1.00 96.25 78 VAL A C 1
ATOM 664 O O . VAL A 1 78 ? -3.004 11.030 -1.288 1.00 96.25 78 VAL A O 1
ATOM 667 N N . LYS A 1 79 ? -0.892 10.554 -1.898 1.00 95.00 79 LYS A N 1
ATOM 668 C CA . LYS A 1 79 ? -0.500 9.918 -0.643 1.00 95.00 79 LYS A CA 1
ATOM 669 C C . LYS A 1 79 ? -0.680 10.884 0.524 1.00 95.00 79 LYS A C 1
ATOM 671 O O . LYS A 1 79 ? -1.450 10.585 1.426 1.00 95.00 79 LYS A O 1
ATOM 676 N N . ASN A 1 80 ? -0.067 12.063 0.478 1.00 94.31 80 ASN A N 1
ATOM 677 C CA . ASN A 1 80 ? -0.181 13.050 1.553 1.00 94.31 80 ASN A CA 1
ATOM 678 C C . ASN A 1 80 ? -1.646 13.411 1.834 1.00 94.31 80 ASN A C 1
ATOM 680 O O . ASN A 1 80 ? -2.059 13.401 2.990 1.00 94.31 80 ASN A O 1
ATOM 684 N N . TYR A 1 81 ? -2.455 13.599 0.785 1.00 93.81 81 TYR A N 1
ATOM 685 C CA . TYR A 1 81 ? -3.891 13.832 0.935 1.00 93.81 81 TYR A CA 1
ATOM 686 C C . TYR A 1 81 ? -4.593 12.717 1.724 1.00 93.81 81 TYR A C 1
ATOM 688 O O . TYR A 1 81 ? -5.316 13.011 2.671 1.00 93.81 81 TYR A O 1
ATOM 696 N N . ILE A 1 82 ? -4.374 11.444 1.370 1.00 93.44 82 ILE A N 1
ATOM 697 C CA . ILE A 1 82 ? -5.015 10.302 2.045 1.00 93.44 82 ILE A CA 1
ATOM 698 C C . ILE A 1 82 ? -4.620 10.237 3.525 1.00 93.44 82 ILE A C 1
ATOM 700 O O . ILE A 1 82 ? -5.478 10.023 4.380 1.00 93.44 82 ILE A O 1
ATOM 704 N N . PHE A 1 83 ? -3.336 10.427 3.834 1.00 89.38 83 PHE A N 1
ATOM 705 C CA . PHE A 1 83 ? -2.827 10.338 5.206 1.00 89.38 83 PHE A CA 1
ATOM 706 C C . PHE A 1 83 ? -3.294 11.507 6.094 1.00 89.38 83 PHE A C 1
ATOM 708 O O . PHE A 1 83 ? -3.414 11.345 7.308 1.00 89.38 83 PHE A O 1
ATOM 715 N N . GLU A 1 84 ? -3.617 12.659 5.501 1.00 90.69 84 GLU A N 1
ATOM 716 C CA . GLU A 1 84 ? -4.148 13.837 6.198 1.00 90.69 84 GLU A CA 1
ATOM 717 C C . GLU A 1 84 ? -5.677 13.811 6.404 1.00 90.69 84 GLU A C 1
ATOM 719 O O . GLU 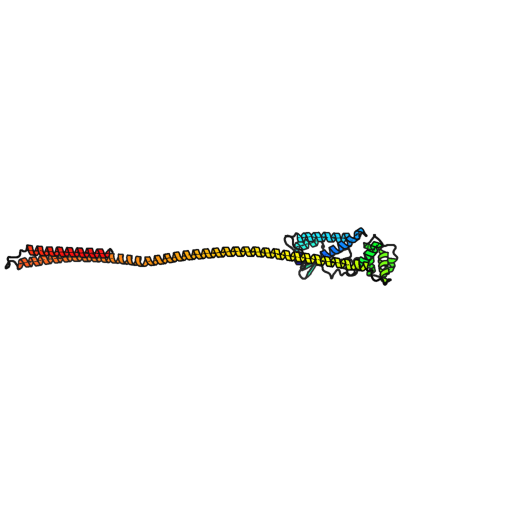A 1 84 ? -6.220 14.663 7.119 1.00 90.69 84 GLU A O 1
ATOM 724 N N . LEU A 1 85 ? -6.396 12.843 5.820 1.00 88.38 85 LEU A N 1
ATOM 725 C CA . LEU A 1 85 ? -7.845 12.727 5.994 1.00 88.38 85 LEU A CA 1
ATOM 726 C C . LEU A 1 85 ? -8.221 12.466 7.461 1.00 88.38 85 LEU A C 1
ATOM 728 O O . LEU A 1 85 ? -7.607 11.669 8.162 1.00 88.38 85 LEU A O 1
ATOM 732 N N . LYS A 1 86 ? -9.305 13.108 7.918 1.00 85.50 86 LYS A N 1
ATOM 733 C CA . LYS A 1 86 ? -9.915 12.806 9.228 1.00 85.50 86 LYS A CA 1
ATOM 734 C C . LYS A 1 86 ? -10.676 11.481 9.224 1.00 85.50 86 LYS A C 1
ATOM 736 O O . LYS A 1 86 ? -10.742 10.819 10.254 1.00 85.50 86 LYS A O 1
ATOM 741 N N . GLU A 1 87 ? -11.285 11.159 8.085 1.00 88.50 87 GLU A N 1
ATOM 742 C CA . GLU A 1 87 ? -12.057 9.945 7.841 1.00 88.50 87 GLU A CA 1
ATOM 743 C C . GLU A 1 87 ? -11.745 9.424 6.432 1.00 88.50 87 GLU A C 1
ATOM 745 O O . GLU A 1 87 ? -11.799 10.192 5.466 1.00 88.50 87 GLU A O 1
ATOM 750 N N . LEU A 1 88 ? -11.410 8.135 6.304 1.00 88.75 88 LEU A N 1
ATOM 751 C CA . LEU A 1 88 ? -11.189 7.493 5.006 1.00 88.75 88 LEU A CA 1
ATOM 752 C C . LEU A 1 88 ? -12.514 7.396 4.243 1.00 88.75 88 LEU A C 1
ATOM 754 O O . LEU A 1 88 ? -13.349 6.532 4.507 1.00 88.75 88 LEU A O 1
ATOM 758 N N . ASN A 1 89 ? -12.689 8.284 3.268 1.00 91.25 89 ASN A N 1
ATOM 759 C CA . ASN A 1 89 ? -13.852 8.321 2.392 1.00 91.25 89 ASN A CA 1
ATOM 760 C C . ASN A 1 89 ? -13.439 7.940 0.965 1.00 91.25 89 ASN A C 1
ATOM 762 O O . ASN A 1 89 ? -12.593 8.597 0.358 1.00 91.25 89 ASN A O 1
ATOM 766 N N . ILE A 1 90 ? -14.044 6.877 0.431 1.00 91.81 90 ILE A N 1
ATOM 767 C CA . ILE A 1 90 ? -13.657 6.318 -0.867 1.00 91.81 90 ILE A CA 1
ATOM 768 C C . ILE A 1 90 ? -13.948 7.271 -2.032 1.00 91.81 90 ILE A C 1
ATOM 770 O O . ILE A 1 90 ? -13.144 7.347 -2.954 1.00 91.81 90 ILE A O 1
ATOM 774 N N . ASP A 1 91 ? -15.032 8.046 -1.974 1.00 91.81 91 ASP A N 1
ATOM 775 C CA . ASP A 1 91 ? -15.408 8.983 -3.038 1.00 91.81 91 ASP A CA 1
ATOM 776 C C . ASP A 1 91 ? -14.413 10.141 -3.131 1.00 91.81 91 ASP A C 1
ATOM 778 O O . ASP A 1 91 ? -13.952 10.496 -4.216 1.00 91.81 91 ASP A O 1
ATOM 782 N N . ASN A 1 92 ? -14.012 10.684 -1.980 1.00 92.69 92 ASN A N 1
ATOM 783 C CA . ASN A 1 92 ? -12.986 11.718 -1.887 1.00 92.69 92 ASN A CA 1
ATOM 784 C C . ASN A 1 92 ? -11.635 11.220 -2.414 1.00 92.69 92 ASN A C 1
ATOM 786 O O . ASN A 1 92 ? -10.983 11.909 -3.198 1.00 92.69 92 ASN A O 1
ATOM 790 N N . ILE A 1 93 ? -11.238 10.005 -2.029 1.00 94.44 93 ILE A N 1
ATOM 791 C CA . ILE A 1 93 ? -9.985 9.394 -2.485 1.00 94.44 93 ILE A CA 1
ATOM 792 C C . ILE A 1 93 ? -10.031 9.123 -3.994 1.00 94.44 93 ILE A C 1
ATOM 794 O O . ILE A 1 93 ? -9.090 9.468 -4.706 1.00 94.44 93 ILE A O 1
ATOM 798 N N . ASN A 1 94 ? -11.141 8.587 -4.505 1.00 94.12 94 ASN A N 1
ATOM 799 C CA . ASN A 1 94 ? -11.348 8.363 -5.935 1.00 94.12 94 ASN A CA 1
ATOM 800 C C . ASN A 1 94 ? -11.270 9.663 -6.735 1.00 94.12 94 ASN A C 1
ATOM 802 O O . ASN A 1 94 ? -10.633 9.690 -7.788 1.00 94.12 94 ASN A O 1
ATOM 806 N N . ASN A 1 95 ? -11.892 10.739 -6.245 1.00 94.62 95 ASN A N 1
ATOM 807 C CA . ASN A 1 95 ? -11.811 12.054 -6.876 1.00 94.62 95 ASN A CA 1
ATOM 808 C C . ASN A 1 95 ? -10.363 12.555 -6.903 1.00 94.62 95 ASN A C 1
ATOM 810 O O . ASN A 1 95 ? -9.883 12.989 -7.950 1.00 94.62 95 ASN A O 1
ATOM 814 N N . GLN A 1 96 ? -9.638 12.432 -5.791 1.00 95.75 96 GLN A N 1
ATOM 815 C CA . GLN A 1 96 ? -8.248 12.871 -5.723 1.00 95.75 96 GLN A CA 1
ATOM 816 C C . GLN A 1 96 ? -7.341 12.086 -6.682 1.00 95.75 96 GLN A C 1
ATOM 818 O O . GLN A 1 96 ? -6.546 12.691 -7.407 1.00 95.75 96 GLN A O 1
ATOM 823 N N . ILE A 1 97 ? -7.477 10.757 -6.730 1.00 96.38 97 ILE A N 1
ATOM 824 C CA . ILE A 1 97 ? -6.743 9.902 -7.676 1.00 96.38 97 ILE A CA 1
ATOM 825 C C . ILE A 1 97 ? -7.112 10.271 -9.116 1.00 96.38 97 ILE A C 1
ATOM 827 O O . ILE A 1 97 ? -6.220 10.435 -9.948 1.00 96.38 97 ILE A O 1
ATOM 831 N N . TYR A 1 98 ? -8.402 10.460 -9.398 1.00 95.94 98 TYR A N 1
ATOM 832 C CA . TYR A 1 98 ? -8.901 10.773 -10.735 1.00 95.94 98 TYR A CA 1
ATOM 833 C C . TYR A 1 98 ? -8.299 12.065 -11.299 1.00 95.94 98 TYR A C 1
ATOM 835 O O . TYR A 1 98 ? -7.830 12.091 -12.435 1.00 95.94 98 TYR A O 1
ATOM 843 N N . TYR A 1 99 ? -8.267 13.133 -10.499 1.00 95.19 99 TYR A N 1
ATOM 844 C CA . TYR A 1 99 ? -7.767 14.431 -10.959 1.00 95.19 99 TYR A CA 1
ATOM 845 C C . TYR A 1 99 ? -6.242 14.571 -10.898 1.00 95.19 99 TYR A C 1
ATOM 847 O O . TYR A 1 99 ? -5.684 15.394 -11.622 1.00 95.19 99 TYR A O 1
ATOM 855 N N . THR A 1 100 ? -5.558 13.785 -10.061 1.00 96.19 100 THR A N 1
ATOM 856 C CA . THR A 1 100 ? -4.112 13.948 -9.832 1.00 96.19 100 THR A CA 1
ATOM 857 C C . THR A 1 100 ? -3.274 12.897 -10.556 1.00 96.19 100 THR A C 1
ATOM 859 O O . THR A 1 100 ? -2.247 13.234 -11.149 1.00 96.19 100 THR A O 1
ATOM 862 N N . LEU A 1 101 ? -3.688 11.626 -10.507 1.00 94.38 101 LEU A N 1
ATOM 863 C CA . LEU A 1 101 ? -2.926 10.493 -11.038 1.00 94.38 101 LEU A CA 1
ATOM 864 C C . LEU A 1 101 ? -3.381 10.097 -12.440 1.00 94.38 101 LEU A C 1
ATOM 866 O O . LEU A 1 101 ? -2.571 10.128 -13.367 1.00 94.38 101 LEU A O 1
ATOM 870 N N . SER A 1 102 ? -4.653 9.727 -12.599 1.00 94.44 102 SER A N 1
ATOM 871 C CA . SER A 1 102 ? -5.200 9.345 -13.900 1.00 94.44 102 SER A CA 1
ATOM 872 C C . SER A 1 102 ? -6.713 9.463 -13.954 1.00 94.44 102 SER A C 1
ATOM 874 O O . SER A 1 102 ? -7.419 8.957 -13.087 1.00 94.44 102 SER A O 1
ATOM 876 N N . THR A 1 103 ? -7.198 10.055 -15.041 1.00 93.75 103 THR A N 1
ATOM 877 C CA . THR A 1 103 ? -8.618 10.079 -15.396 1.00 93.75 103 THR A CA 1
ATOM 878 C C . THR A 1 103 ? -9.079 8.780 -16.061 1.00 93.75 103 THR A C 1
ATOM 880 O O . THR A 1 103 ? -10.278 8.551 -16.186 1.00 93.75 103 THR A O 1
ATOM 883 N N . ASP A 1 104 ? -8.146 7.947 -16.527 1.00 94.94 104 ASP A N 1
ATOM 884 C CA . ASP A 1 104 ? -8.452 6.667 -17.160 1.00 94.94 104 ASP A CA 1
ATOM 885 C C . ASP A 1 104 ? -8.674 5.605 -16.081 1.00 94.94 104 ASP A C 1
ATOM 887 O O . ASP A 1 104 ? -7.763 5.270 -15.314 1.00 94.94 104 ASP A O 1
ATOM 891 N N . ARG A 1 105 ? -9.912 5.118 -15.993 1.00 93.50 105 ARG A N 1
ATOM 892 C CA . ARG A 1 105 ? -10.323 4.113 -15.019 1.00 93.50 105 ARG A CA 1
ATOM 893 C C . ARG A 1 105 ? -11.424 3.220 -15.564 1.00 93.50 105 ARG A C 1
ATOM 895 O O . ARG A 1 105 ? -12.265 3.656 -16.347 1.00 93.50 105 ARG A O 1
ATOM 902 N N . GLU A 1 106 ? -11.474 2.004 -15.047 1.0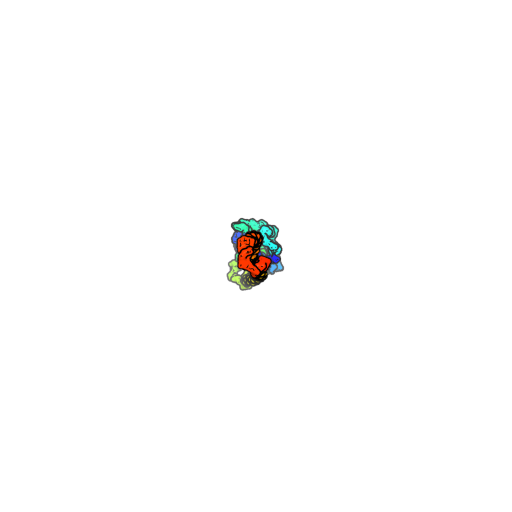0 93.19 106 GLU A N 1
ATOM 903 C CA . GLU A 1 106 ? -12.557 1.054 -15.276 1.00 93.19 106 GLU A CA 1
ATOM 904 C C . GLU A 1 106 ? -13.125 0.562 -13.943 1.00 93.19 106 GLU A C 1
ATOM 906 O O . GLU A 1 106 ? -12.406 0.438 -12.949 1.00 93.19 106 GLU A O 1
ATOM 911 N N . THR A 1 107 ? -14.424 0.276 -13.924 1.00 91.88 107 THR A N 1
ATOM 912 C CA . THR A 1 107 ? -15.079 -0.394 -12.798 1.00 91.88 107 THR A CA 1
ATOM 913 C C . THR A 1 107 ? -15.176 -1.880 -13.116 1.00 91.88 107 THR A C 1
ATOM 915 O O . THR A 1 107 ? -15.667 -2.261 -14.179 1.00 91.88 107 THR A O 1
ATOM 918 N N . ARG A 1 108 ? -14.688 -2.718 -12.204 1.00 86.81 108 ARG A N 1
ATOM 919 C CA . ARG A 1 108 ? -14.743 -4.181 -12.269 1.00 86.81 108 ARG A CA 1
ATOM 920 C C . ARG A 1 108 ? -15.775 -4.727 -11.281 1.00 86.81 108 ARG A C 1
ATOM 922 O O . ARG A 1 108 ? -16.472 -3.969 -10.610 1.00 86.81 108 ARG A O 1
ATOM 929 N N . GLU A 1 109 ? -15.892 -6.054 -11.228 1.00 80.88 109 GLU A N 1
ATOM 930 C CA . GLU A 1 109 ? -16.771 -6.755 -10.289 1.00 80.88 109 GLU A CA 1
ATOM 931 C C . GLU A 1 109 ? -16.588 -6.245 -8.849 1.00 80.88 109 GLU A C 1
ATOM 933 O O . GLU A 1 109 ? -15.483 -5.878 -8.447 1.00 80.88 109 GLU A O 1
ATOM 938 N N . GLN A 1 110 ? -17.684 -6.237 -8.082 1.00 79.06 110 GLN A N 1
ATOM 939 C CA . GLN A 1 110 ? -17.727 -5.760 -6.689 1.00 79.06 110 GLN A CA 1
ATOM 940 C C . GLN A 1 110 ? -17.385 -4.266 -6.518 1.00 79.06 110 GLN A C 1
ATOM 942 O O . GLN A 1 110 ? -16.826 -3.875 -5.497 1.00 79.06 110 GLN A O 1
ATOM 947 N N . ASP A 1 111 ? -17.707 -3.432 -7.514 1.00 83.12 111 ASP A N 1
ATOM 948 C CA . ASP A 1 111 ? -17.466 -1.978 -7.511 1.00 83.12 111 ASP A CA 1
ATOM 949 C C . ASP A 1 111 ? -15.984 -1.581 -7.362 1.00 83.12 111 ASP A C 1
ATOM 951 O O . ASP A 1 111 ? -15.654 -0.446 -7.008 1.00 83.12 111 ASP A O 1
ATOM 955 N N . LYS A 1 112 ? -15.066 -2.505 -7.673 1.00 90.38 112 LYS A N 1
ATOM 956 C CA . LYS A 1 112 ? -13.625 -2.257 -7.614 1.00 90.38 112 LYS A CA 1
ATOM 957 C C . LYS A 1 112 ? -13.195 -1.358 -8.768 1.00 90.38 112 LYS A C 1
ATOM 959 O O . LYS A 1 112 ? -13.487 -1.648 -9.927 1.00 90.38 112 LYS A O 1
ATOM 964 N N . ILE A 1 113 ? -12.468 -0.287 -8.476 1.00 94.38 113 ILE A N 1
ATOM 965 C CA . ILE A 1 113 ? -11.991 0.660 -9.487 1.00 94.38 113 ILE A CA 1
ATOM 966 C C . ILE A 1 113 ? -10.538 0.353 -9.826 1.00 94.38 113 ILE A C 1
ATOM 968 O O . ILE A 1 113 ? -9.691 0.237 -8.942 1.00 94.38 113 ILE A O 1
ATOM 972 N N . VAL A 1 114 ? -10.233 0.256 -11.115 1.00 95.44 114 VAL A N 1
ATOM 973 C CA . VAL A 1 114 ? -8.863 0.126 -11.608 1.00 95.44 114 VAL A CA 1
ATOM 974 C C . VAL A 1 114 ? -8.481 1.393 -12.353 1.00 95.44 114 VAL A C 1
ATOM 976 O O . VAL A 1 114 ? -9.128 1.739 -13.336 1.00 95.44 114 VAL A O 1
ATOM 979 N N . TYR A 1 115 ? -7.420 2.065 -11.913 1.00 96.38 115 TYR A N 1
ATOM 980 C CA . TYR A 1 115 ? -6.857 3.228 -12.598 1.00 96.38 115 TYR A CA 1
ATOM 981 C C . TYR A 1 115 ? -5.721 2.818 -13.537 1.00 96.38 115 TYR A C 1
ATOM 983 O O . TYR A 1 115 ? -4.791 2.112 -13.140 1.00 96.38 115 TYR A O 1
ATOM 991 N N . THR A 1 116 ? -5.764 3.308 -14.773 1.00 96.38 116 THR A N 1
ATOM 992 C CA . THR A 1 116 ? -4.741 3.054 -15.790 1.00 96.38 116 THR A CA 1
ATOM 993 C C . THR A 1 116 ? -3.773 4.230 -15.860 1.00 96.38 116 THR A C 1
ATOM 995 O O . THR A 1 116 ? -4.155 5.356 -16.171 1.00 96.38 116 THR A O 1
ATOM 998 N N . LEU A 1 117 ? -2.495 3.984 -15.584 1.00 96.19 117 LEU A N 1
ATOM 999 C CA . LEU A 1 117 ? -1.428 4.983 -15.587 1.00 96.19 117 LEU A CA 1
ATOM 1000 C C . LEU A 1 117 ? -0.635 4.896 -16.891 1.00 96.19 117 LEU A C 1
ATOM 1002 O O . LEU A 1 117 ? 0.119 3.946 -17.106 1.00 96.19 117 LEU A O 1
ATOM 1006 N N . SER A 1 118 ? -0.785 5.894 -17.761 1.00 94.62 118 SER A N 1
ATOM 1007 C CA . SER A 1 118 ? -0.006 5.974 -19.000 1.00 94.62 118 SER A CA 1
ATOM 1008 C C . SER A 1 118 ? 1.419 6.450 -18.717 1.00 94.62 118 SER A C 1
ATOM 1010 O O . SER A 1 118 ? 1.612 7.575 -18.254 1.00 94.62 118 SER A O 1
ATOM 1012 N N . VAL A 1 119 ? 2.424 5.634 -19.044 1.00 95.31 119 VAL A N 1
ATOM 1013 C CA . VAL A 1 119 ? 3.842 5.954 -18.805 1.00 95.31 119 VAL A CA 1
ATOM 1014 C C . VAL A 1 119 ? 4.659 5.787 -20.085 1.00 95.31 119 VAL A C 1
ATOM 1016 O O . VAL A 1 119 ? 4.691 4.725 -20.700 1.00 95.31 119 VAL A O 1
ATOM 1019 N N . ASN A 1 120 ? 5.354 6.856 -20.484 1.00 95.06 120 ASN A N 1
ATOM 1020 C CA . ASN A 1 120 ? 6.218 6.886 -21.669 1.00 95.06 120 ASN A CA 1
ATOM 1021 C C . ASN A 1 120 ? 7.680 6.596 -21.306 1.00 95.06 120 ASN A C 1
ATOM 1023 O O . ASN A 1 120 ? 8.569 7.404 -21.564 1.00 95.06 120 ASN A O 1
ATOM 1027 N N . SER A 1 121 ? 7.915 5.467 -20.646 1.00 96.31 121 SER A N 1
ATOM 1028 C CA . SER A 1 121 ? 9.238 5.065 -20.176 1.00 96.31 121 SER A CA 1
ATOM 1029 C C . SER A 1 121 ? 9.286 3.554 -19.938 1.00 96.31 121 SER A C 1
ATOM 1031 O O . SER A 1 121 ? 8.245 2.974 -19.614 1.00 96.31 121 SER A O 1
ATOM 1033 N N . PRO A 1 122 ? 10.454 2.899 -20.082 1.00 96.88 122 PRO A N 1
ATOM 1034 C CA . PRO A 1 122 ? 10.603 1.512 -19.667 1.00 96.88 122 PRO A CA 1
ATOM 1035 C C . PRO A 1 122 ? 10.415 1.350 -18.152 1.00 96.88 122 PRO A C 1
ATOM 1037 O O . PRO A 1 122 ? 10.801 2.223 -17.368 1.00 96.88 122 PRO A O 1
ATOM 1040 N N . ILE A 1 123 ? 9.845 0.210 -17.756 1.00 95.19 123 ILE A N 1
ATOM 1041 C CA . ILE A 1 123 ? 9.466 -0.112 -16.374 1.00 95.19 123 ILE A CA 1
ATOM 1042 C C . ILE A 1 123 ? 10.217 -1.341 -15.862 1.00 95.19 123 ILE A C 1
ATOM 1044 O O . ILE A 1 123 ? 10.406 -2.313 -16.591 1.00 95.19 123 ILE A O 1
ATOM 1048 N N . ASP A 1 124 ? 10.583 -1.339 -14.583 1.00 92.69 124 ASP A N 1
ATOM 1049 C CA . ASP A 1 124 ? 11.260 -2.461 -13.921 1.00 92.69 124 ASP A CA 1
ATOM 1050 C C . ASP A 1 124 ? 10.415 -3.738 -13.754 1.00 92.69 124 ASP A C 1
ATOM 1052 O O . ASP A 1 124 ? 10.954 -4.779 -13.372 1.00 92.69 124 ASP A O 1
ATOM 1056 N N . LYS A 1 125 ? 9.115 -3.663 -14.059 1.00 93.50 125 LYS A N 1
ATOM 1057 C CA . LYS A 1 125 ? 8.189 -4.802 -14.141 1.00 93.50 125 LYS A CA 1
ATOM 1058 C C . LYS A 1 125 ? 8.224 -5.530 -15.476 1.00 93.50 125 LYS A C 1
ATOM 1060 O O . LYS A 1 125 ? 7.754 -6.657 -15.557 1.00 93.50 125 LYS A O 1
ATOM 1065 N N . ASP A 1 126 ? 8.833 -4.939 -16.500 1.00 93.31 126 ASP A N 1
ATOM 1066 C CA . ASP A 1 126 ? 9.126 -5.671 -17.724 1.00 93.31 126 ASP A CA 1
ATOM 1067 C C . ASP A 1 126 ? 10.091 -6.817 -17.397 1.00 93.31 126 ASP A C 1
ATOM 1069 O O . ASP A 1 126 ? 11.182 -6.605 -16.856 1.00 93.31 126 ASP A O 1
ATOM 1073 N N . THR A 1 127 ? 9.700 -8.045 -17.733 1.00 90.06 127 THR A N 1
ATOM 1074 C CA . THR A 1 127 ? 10.480 -9.251 -17.402 1.00 90.06 127 THR A CA 1
ATOM 1075 C C . THR A 1 127 ? 11.880 -9.229 -18.030 1.00 90.06 127 THR A C 1
ATOM 1077 O O . THR A 1 127 ? 12.820 -9.858 -17.538 1.00 90.06 127 THR A O 1
ATOM 1080 N N . GLN A 1 128 ? 12.055 -8.437 -19.090 1.00 92.31 128 GLN A N 1
ATOM 1081 C CA . GLN A 1 128 ? 13.296 -8.224 -19.816 1.00 92.31 128 GLN A CA 1
ATOM 1082 C C . GLN A 1 128 ? 13.919 -6.849 -19.539 1.00 92.31 128 GLN A C 1
ATOM 1084 O O . GLN A 1 128 ? 14.916 -6.500 -20.181 1.00 92.31 128 GLN A O 1
ATOM 1089 N N . PHE A 1 129 ? 13.441 -6.089 -18.545 1.00 93.38 129 PHE A N 1
ATOM 1090 C CA . PHE A 1 129 ? 14.007 -4.788 -18.160 1.00 93.38 129 PHE A CA 1
ATOM 1091 C C . PHE A 1 129 ? 15.512 -4.857 -17.887 1.00 93.38 129 PHE A C 1
ATOM 1093 O O . PHE A 1 129 ? 16.272 -3.939 -18.193 1.00 93.38 129 PHE A O 1
ATOM 1100 N N . ARG A 1 130 ? 15.996 -5.995 -17.387 1.00 87.94 130 ARG A N 1
ATOM 1101 C CA . ARG A 1 130 ? 17.429 -6.241 -17.205 1.00 87.94 130 ARG A CA 1
ATOM 1102 C C . ARG A 1 130 ? 18.236 -6.105 -18.500 1.00 87.94 130 ARG A C 1
ATOM 1104 O O . ARG A 1 130 ? 19.362 -5.606 -18.467 1.00 87.94 130 ARG A O 1
ATOM 1111 N N . LYS A 1 131 ? 17.693 -6.557 -19.636 1.00 91.12 131 LYS A N 1
ATOM 1112 C CA . LYS A 1 131 ? 18.334 -6.389 -20.950 1.00 91.12 131 LYS A CA 1
ATOM 1113 C C . LYS A 1 131 ? 18.455 -4.902 -21.284 1.00 91.12 131 LYS A C 1
ATOM 1115 O O . LYS A 1 131 ? 19.519 -4.486 -21.731 1.00 91.12 131 LYS A O 1
ATOM 1120 N N . ILE A 1 132 ? 17.415 -4.121 -20.985 1.00 94.75 132 ILE A N 1
ATOM 1121 C CA . ILE A 1 132 ? 17.409 -2.662 -21.150 1.00 94.75 132 ILE A CA 1
ATOM 1122 C C . ILE A 1 132 ? 18.485 -2.032 -20.265 1.00 94.75 132 ILE A C 1
ATOM 1124 O O . ILE A 1 132 ? 19.349 -1.338 -20.785 1.00 94.75 132 ILE A O 1
ATOM 1128 N N . ARG A 1 133 ? 18.526 -2.343 -18.963 1.00 92.88 133 ARG A N 1
ATOM 1129 C CA . ARG A 1 133 ? 19.536 -1.797 -18.036 1.00 92.88 133 ARG A CA 1
ATOM 1130 C C . ARG A 1 133 ? 20.970 -2.029 -18.502 1.00 92.88 133 ARG A C 1
ATOM 1132 O O . ARG A 1 133 ? 21.791 -1.122 -18.447 1.00 92.88 133 ARG A O 1
ATOM 1139 N N . ARG A 1 134 ? 21.275 -3.237 -18.974 1.00 90.12 134 ARG A N 1
ATOM 1140 C CA . ARG A 1 134 ? 22.617 -3.577 -19.467 1.00 90.12 134 ARG A CA 1
ATOM 1141 C C . ARG A 1 134 ? 22.974 -2.846 -20.746 1.00 90.12 134 ARG A C 1
ATOM 1143 O O . ARG A 1 134 ? 24.110 -2.412 -20.897 1.00 90.12 134 ARG A O 1
ATOM 1150 N N . PHE A 1 135 ? 22.010 -2.710 -21.652 1.00 93.50 135 PHE A N 1
ATOM 1151 C CA . PHE A 1 135 ? 22.197 -1.886 -22.832 1.00 93.50 135 PHE A CA 1
ATOM 1152 C C . PHE A 1 135 ? 22.439 -0.422 -22.447 1.00 93.50 135 PHE A C 1
ATOM 1154 O O . PHE A 1 135 ? 23.356 0.187 -22.980 1.00 93.50 135 PHE A O 1
ATOM 1161 N N . VAL A 1 136 ? 21.688 0.120 -21.484 1.00 94.56 136 VAL A N 1
ATOM 1162 C CA . VAL A 1 136 ? 21.885 1.485 -20.976 1.00 94.56 136 VAL A CA 1
ATOM 1163 C C . VAL A 1 136 ? 23.290 1.662 -20.408 1.00 94.56 136 VAL A C 1
ATOM 1165 O O . VAL A 1 136 ? 23.972 2.604 -20.800 1.00 94.56 136 VAL A O 1
ATOM 1168 N N . SER A 1 137 ? 23.763 0.744 -19.559 1.00 91.81 137 SER A N 1
ATOM 1169 C CA . SER A 1 137 ? 25.137 0.791 -19.038 1.00 91.81 137 SER A CA 1
ATOM 1170 C C . SER A 1 137 ? 26.172 0.800 -20.163 1.00 91.81 137 SER A C 1
ATOM 1172 O O . SER A 1 137 ? 27.052 1.654 -20.167 1.00 91.81 137 SER A O 1
ATOM 1174 N N . PHE A 1 138 ? 26.022 -0.084 -21.156 1.00 91.75 138 PHE A N 1
ATOM 1175 C CA . PHE A 1 138 ? 26.885 -0.096 -22.336 1.00 91.75 138 PHE A CA 1
ATOM 1176 C C . PHE A 1 138 ? 26.824 1.231 -23.104 1.00 91.75 138 PHE A C 1
ATOM 1178 O O . PHE A 1 138 ? 27.860 1.790 -23.445 1.00 91.75 138 PHE A O 1
ATOM 1185 N N . TYR A 1 139 ? 25.625 1.747 -23.377 1.00 93.69 139 TYR A N 1
ATOM 1186 C CA . TYR A 1 139 ? 25.442 2.937 -24.199 1.00 93.69 139 TYR A CA 1
ATOM 1187 C C . TYR A 1 139 ? 26.061 4.173 -23.548 1.00 93.69 139 TYR A C 1
ATOM 1189 O O . TYR A 1 139 ? 26.750 4.915 -24.235 1.00 93.69 139 TYR A O 1
ATOM 1197 N N . ILE A 1 140 ? 25.890 4.355 -22.234 1.00 93.12 140 ILE A N 1
ATOM 1198 C CA . ILE A 1 140 ? 26.428 5.505 -21.485 1.00 93.12 140 ILE A CA 1
ATOM 1199 C C . ILE A 1 140 ? 27.962 5.571 -21.544 1.00 93.12 140 ILE A C 1
ATOM 1201 O O . ILE A 1 140 ? 28.536 6.660 -21.504 1.00 93.12 140 ILE A O 1
ATOM 1205 N N . GLU A 1 141 ? 28.639 4.427 -21.666 1.00 90.75 141 GLU A N 1
ATOM 1206 C CA . GLU A 1 141 ? 30.093 4.380 -21.859 1.00 90.75 141 GLU A CA 1
ATOM 1207 C C . GLU A 1 141 ? 30.519 4.813 -23.270 1.00 90.75 141 GLU A C 1
ATOM 1209 O O . GLU A 1 141 ? 31.630 5.310 -23.445 1.00 90.75 141 GLU A O 1
ATOM 1214 N N . GLN A 1 142 ? 29.650 4.642 -24.271 1.00 89.38 142 GLN A N 1
ATOM 1215 C CA . GLN A 1 142 ? 29.947 4.949 -25.675 1.00 89.38 142 GLN A CA 1
ATOM 1216 C C . GLN A 1 142 ? 29.446 6.333 -26.114 1.00 89.38 142 GLN A C 1
ATOM 1218 O O . GLN A 1 142 ? 30.075 6.989 -26.945 1.00 89.38 142 GLN A O 1
ATOM 1223 N N . SER A 1 143 ? 28.297 6.775 -25.597 1.00 88.12 143 SER A N 1
ATOM 1224 C CA . SER A 1 143 ? 27.646 8.033 -25.956 1.00 88.12 143 SER A CA 1
ATOM 1225 C C . SER A 1 143 ? 26.786 8.578 -24.819 1.00 88.12 143 SER A C 1
ATOM 1227 O O . SER A 1 143 ? 26.158 7.843 -24.062 1.00 88.12 143 SER A O 1
ATOM 1229 N N . LYS A 1 144 ? 26.723 9.908 -24.734 1.00 82.44 144 LYS A N 1
ATOM 1230 C CA . LYS A 1 144 ? 25.894 10.637 -23.760 1.00 82.44 144 LYS A CA 1
ATOM 1231 C C . LYS A 1 144 ? 24.640 11.253 -24.381 1.00 82.44 144 LYS A C 1
ATOM 1233 O O . LYS A 1 144 ? 23.835 11.839 -23.665 1.00 82.44 144 LYS A O 1
ATOM 1238 N N . ASN A 1 145 ? 24.482 11.143 -25.701 1.00 86.88 145 ASN A N 1
ATOM 1239 C CA . ASN A 1 145 ? 23.428 11.821 -26.451 1.00 86.88 145 ASN A CA 1
ATOM 1240 C C . ASN A 1 145 ? 22.316 10.843 -26.842 1.00 86.88 145 ASN A C 1
ATOM 1242 O O . ASN A 1 145 ? 22.586 9.674 -27.112 1.00 86.88 145 ASN A O 1
ATOM 1246 N N . ASN A 1 146 ? 21.077 11.336 -26.925 1.00 91.94 146 ASN A N 1
ATOM 1247 C CA . ASN A 1 146 ? 19.920 10.613 -27.472 1.00 91.94 146 ASN A CA 1
ATOM 1248 C C . ASN A 1 146 ? 19.640 9.241 -26.824 1.00 91.94 146 ASN A C 1
ATOM 1250 O O . ASN A 1 146 ? 19.221 8.305 -27.507 1.00 91.94 146 ASN A O 1
ATOM 1254 N N . LEU A 1 147 ? 19.841 9.116 -25.505 1.00 95.25 147 LEU A N 1
ATOM 1255 C CA . LEU A 1 147 ? 19.629 7.858 -24.778 1.00 95.25 147 LEU A CA 1
ATOM 1256 C C . LEU A 1 147 ? 18.206 7.301 -24.976 1.00 95.25 147 LEU A C 1
ATOM 1258 O O . LEU A 1 147 ? 18.036 6.099 -25.162 1.00 95.25 147 LEU A O 1
ATOM 1262 N N . ASP A 1 148 ? 17.193 8.168 -25.005 1.00 95.75 148 ASP A N 1
ATOM 1263 C CA . ASP A 1 148 ? 15.793 7.784 -25.221 1.00 95.75 148 ASP A CA 1
ATOM 1264 C C . ASP A 1 148 ? 15.592 7.044 -26.546 1.00 95.75 148 ASP A C 1
ATOM 1266 O O . ASP A 1 148 ? 14.946 5.995 -26.586 1.00 95.75 148 ASP A O 1
ATOM 1270 N N . GLU A 1 149 ? 16.156 7.584 -27.626 1.00 96.31 149 GLU A N 1
ATOM 1271 C CA . GLU A 1 149 ? 16.042 7.011 -28.966 1.00 96.31 149 GLU A CA 1
ATOM 1272 C C . GLU A 1 149 ? 16.868 5.728 -29.076 1.00 96.31 149 GLU A C 1
ATOM 1274 O O . GLU A 1 149 ? 16.401 4.727 -29.616 1.00 96.31 149 GLU A O 1
ATOM 1279 N N . ALA A 1 150 ? 18.049 5.705 -28.455 1.00 97.12 150 ALA A N 1
ATOM 1280 C CA . ALA A 1 150 ? 18.879 4.510 -28.386 1.00 97.12 150 ALA A CA 1
ATOM 1281 C C . ALA A 1 150 ? 18.156 3.352 -27.684 1.00 97.12 150 ALA A C 1
ATOM 1283 O O . ALA A 1 150 ? 18.180 2.217 -28.163 1.00 97.12 150 ALA A O 1
ATOM 1284 N N . ILE A 1 151 ? 17.464 3.632 -26.577 1.00 97.19 151 ILE A N 1
ATOM 1285 C CA . ILE A 1 151 ? 16.670 2.640 -25.846 1.00 97.19 151 ILE A CA 1
ATOM 1286 C C . ILE A 1 151 ? 15.481 2.166 -26.688 1.00 97.19 151 ILE A C 1
ATOM 1288 O O . ILE A 1 151 ? 15.252 0.959 -26.769 1.00 97.19 151 ILE A O 1
ATOM 1292 N N . ARG A 1 152 ? 14.755 3.070 -27.361 1.00 97.12 152 ARG A N 1
ATOM 1293 C CA . ARG A 1 152 ? 13.651 2.696 -28.269 1.00 97.12 152 ARG A CA 1
ATOM 1294 C C . ARG A 1 152 ? 14.133 1.779 -29.390 1.00 97.12 152 ARG A C 1
ATOM 1296 O O . ARG A 1 152 ? 13.517 0.744 -29.642 1.00 97.12 152 ARG A O 1
ATOM 1303 N N . ASN A 1 153 ? 15.262 2.112 -30.011 1.00 97.06 153 ASN A N 1
ATOM 1304 C CA . ASN A 1 153 ? 15.871 1.308 -31.066 1.00 97.06 153 ASN A CA 1
ATOM 1305 C C . ASN A 1 153 ? 16.350 -0.046 -30.540 1.00 97.06 153 ASN A C 1
ATOM 1307 O O . ASN A 1 153 ? 16.105 -1.071 -31.172 1.00 97.06 153 ASN A O 1
ATOM 1311 N N . PHE A 1 154 ? 16.952 -0.090 -29.350 1.00 96.88 154 PHE A N 1
ATOM 1312 C CA . PHE A 1 154 ? 17.323 -1.344 -28.696 1.00 96.88 154 PHE A CA 1
ATOM 1313 C C . PHE A 1 154 ? 16.112 -2.244 -28.423 1.00 96.88 154 PHE A C 1
ATOM 1315 O O . PHE A 1 154 ? 16.155 -3.443 -28.709 1.00 96.88 154 PHE A O 1
ATOM 1322 N N . ILE A 1 155 ? 15.021 -1.679 -27.905 1.00 97.12 155 ILE A N 1
ATOM 1323 C CA . ILE A 1 155 ? 13.774 -2.402 -27.635 1.00 97.12 155 ILE A CA 1
ATOM 1324 C C . ILE A 1 155 ? 13.160 -2.917 -28.937 1.00 97.12 155 ILE A C 1
ATOM 1326 O O . ILE A 1 155 ? 12.765 -4.080 -29.009 1.00 97.12 155 ILE A O 1
ATOM 1330 N N . TYR A 1 156 ? 13.123 -2.085 -29.980 1.00 96.44 156 TYR A N 1
ATOM 1331 C CA . TYR A 1 156 ? 12.644 -2.473 -31.304 1.00 96.44 156 TYR A CA 1
ATOM 1332 C C . TYR A 1 156 ? 13.446 -3.649 -31.874 1.00 96.44 156 TYR A C 1
ATOM 1334 O O . TYR A 1 156 ? 12.871 -4.684 -32.215 1.00 96.44 156 TYR A O 1
ATOM 1342 N N . LEU A 1 157 ? 14.776 -3.526 -31.908 1.00 95.81 157 LEU A N 1
ATOM 1343 C CA . LEU A 1 157 ? 15.665 -4.558 -32.441 1.00 95.81 157 LEU A CA 1
ATOM 1344 C C . LEU A 1 157 ? 15.631 -5.845 -31.612 1.00 95.81 157 LEU A C 1
ATOM 1346 O O . LEU A 1 157 ? 15.721 -6.924 -32.182 1.00 95.81 157 LEU A O 1
ATOM 1350 N N . SER A 1 158 ? 15.424 -5.755 -30.294 1.00 93.44 158 SER A N 1
ATOM 1351 C CA . SER A 1 158 ? 15.272 -6.931 -29.423 1.00 93.44 158 SER A CA 1
ATOM 1352 C C . SER A 1 158 ? 14.047 -7.784 -29.770 1.00 93.44 158 SER A C 1
ATOM 1354 O O . SER A 1 158 ? 14.023 -8.971 -29.448 1.00 93.44 158 SER A O 1
ATOM 1356 N N . LYS A 1 159 ? 13.033 -7.191 -30.415 1.00 93.50 159 LYS A N 1
ATOM 1357 C CA . LYS A 1 159 ? 11.849 -7.898 -30.931 1.00 93.50 159 LYS A CA 1
ATOM 1358 C C . LYS A 1 159 ? 11.980 -8.266 -32.408 1.00 93.50 159 LYS A C 1
ATOM 1360 O O . LYS A 1 159 ? 11.340 -9.213 -32.856 1.00 93.50 159 LYS A O 1
ATOM 1365 N N . LYS A 1 160 ? 12.760 -7.493 -33.170 1.00 91.06 160 LYS A N 1
ATOM 1366 C CA . LYS A 1 160 ? 12.909 -7.596 -34.628 1.00 91.06 160 LYS A CA 1
ATOM 1367 C C . LYS A 1 160 ? 14.380 -7.619 -35.032 1.00 91.06 160 LYS A C 1
ATOM 1369 O O . LYS A 1 160 ? 14.974 -6.603 -35.397 1.00 91.06 160 LYS A O 1
ATOM 1374 N N . ASN A 1 161 ? 14.963 -8.813 -34.967 1.00 86.06 161 ASN A N 1
ATOM 1375 C CA . ASN A 1 161 ? 16.384 -9.028 -35.239 1.00 86.06 161 ASN A CA 1
ATOM 1376 C C . ASN A 1 161 ? 16.768 -8.819 -36.718 1.00 86.06 161 ASN A C 1
ATOM 1378 O O . ASN A 1 161 ? 17.935 -8.591 -37.023 1.00 86.06 161 ASN A O 1
ATOM 1382 N N . ASP A 1 162 ? 15.811 -8.885 -37.643 1.00 89.69 162 ASP A N 1
ATOM 1383 C CA . ASP A 1 162 ? 16.013 -8.694 -39.083 1.00 89.69 162 ASP A CA 1
ATOM 1384 C C . ASP A 1 162 ? 16.454 -7.264 -39.440 1.00 89.69 162 ASP A C 1
ATOM 1386 O O . ASP A 1 162 ? 17.203 -7.058 -40.395 1.00 89.69 162 ASP A O 1
ATOM 1390 N N . ALA A 1 163 ? 16.072 -6.275 -38.629 1.00 92.62 163 ALA A N 1
ATOM 1391 C CA . ALA A 1 163 ? 16.441 -4.877 -38.836 1.00 92.62 163 ALA A CA 1
ATOM 1392 C C . ALA A 1 163 ? 17.864 -4.522 -38.358 1.00 92.62 163 ALA A C 1
ATOM 1394 O O . ALA A 1 163 ? 18.350 -3.426 -38.649 1.00 92.62 163 ALA A O 1
ATOM 1395 N N . ILE A 1 164 ? 18.558 -5.435 -37.663 1.00 92.44 164 ILE A N 1
ATOM 1396 C CA . ILE A 1 164 ? 19.871 -5.172 -37.048 1.00 92.44 164 ILE A CA 1
ATOM 1397 C C . ILE A 1 164 ? 20.900 -4.692 -38.079 1.00 92.44 164 ILE A C 1
ATOM 1399 O O . ILE A 1 164 ? 21.619 -3.731 -37.814 1.00 92.44 164 ILE A O 1
ATOM 1403 N N . GLY A 1 165 ? 20.961 -5.314 -39.262 1.00 90.25 165 GLY A N 1
ATOM 1404 C CA . GLY A 1 165 ? 21.939 -4.948 -40.294 1.00 90.25 165 GLY A CA 1
ATOM 1405 C C . GLY A 1 165 ? 21.776 -3.507 -40.791 1.00 90.25 165 GLY A C 1
ATOM 1406 O O . GLY A 1 165 ? 22.757 -2.773 -40.888 1.00 90.25 165 GLY A O 1
ATOM 1407 N N . ASN A 1 166 ? 20.530 -3.082 -41.032 1.00 93.25 166 ASN A N 1
ATOM 1408 C CA . ASN A 1 166 ? 20.220 -1.713 -41.449 1.00 93.25 166 ASN A CA 1
ATOM 1409 C C . ASN A 1 166 ? 20.613 -0.706 -40.355 1.00 93.25 166 ASN A C 1
ATOM 1411 O O . ASN A 1 166 ? 21.350 0.244 -40.609 1.00 93.25 166 ASN A O 1
ATOM 1415 N N . TYR A 1 167 ? 20.209 -0.968 -39.110 1.00 95.88 167 TYR A N 1
ATOM 1416 C CA . TYR A 1 167 ? 20.499 -0.080 -37.984 1.00 95.88 167 TYR A CA 1
ATOM 1417 C C . TYR A 1 167 ? 22.000 0.039 -37.705 1.00 95.88 167 TYR A C 1
ATOM 1419 O O . TYR A 1 167 ? 22.480 1.136 -37.429 1.00 95.88 167 TYR A O 1
ATOM 1427 N N . PHE A 1 168 ? 22.751 -1.056 -37.845 1.00 93.88 168 PHE A N 1
ATOM 1428 C CA . PHE A 1 168 ? 24.204 -1.051 -37.686 1.00 93.88 168 PHE A CA 1
ATOM 1429 C C . PHE A 1 168 ? 24.914 -0.189 -38.739 1.00 93.88 168 PHE A C 1
ATOM 1431 O O . PHE A 1 168 ? 25.909 0.455 -38.426 1.00 93.88 168 PHE A O 1
ATOM 1438 N N . SER A 1 169 ? 24.391 -0.142 -39.969 1.00 92.62 169 SER A N 1
ATOM 1439 C CA . SER A 1 169 ? 24.959 0.666 -41.058 1.00 92.62 169 SER A CA 1
ATOM 1440 C C . SER A 1 169 ? 24.671 2.171 -40.954 1.00 92.62 169 SER A C 1
ATOM 1442 O O . SER A 1 169 ? 25.227 2.956 -41.722 1.00 92.62 169 SER A O 1
ATOM 1444 N N . SER A 1 170 ? 23.812 2.584 -40.017 1.00 93.12 170 SER A N 1
ATOM 1445 C CA . SER A 1 170 ? 23.472 3.991 -39.801 1.00 93.12 170 SER A CA 1
ATOM 1446 C C . SER A 1 170 ? 24.656 4.781 -39.238 1.00 93.12 170 SER A C 1
ATOM 1448 O O . SER A 1 170 ? 25.377 4.309 -38.362 1.00 93.12 170 SER A O 1
ATOM 1450 N N . SER A 1 171 ? 24.820 6.032 -39.676 1.00 90.50 171 SER A N 1
ATOM 1451 C CA . SER A 1 171 ? 25.797 6.963 -39.092 1.00 90.50 171 SER A CA 1
ATOM 1452 C C . SER A 1 171 ? 25.359 7.524 -37.734 1.00 90.50 171 SER A C 1
ATOM 1454 O O . SER A 1 171 ? 26.149 8.169 -37.046 1.00 90.50 171 SER A O 1
ATOM 1456 N N . SER A 1 172 ? 24.095 7.323 -37.357 1.00 92.38 172 SER A N 1
ATOM 1457 C CA . SER A 1 172 ? 23.533 7.764 -36.083 1.00 92.38 172 SER A CA 1
ATOM 1458 C C . SER A 1 172 ? 23.917 6.789 -34.959 1.00 92.38 172 SER A C 1
ATOM 1460 O O . SER A 1 172 ? 23.777 5.568 -35.092 1.00 92.38 172 SER A O 1
ATOM 1462 N N . GLN A 1 173 ? 24.418 7.322 -33.840 1.00 93.19 173 GLN A N 1
ATOM 1463 C CA . GLN A 1 173 ? 24.865 6.531 -32.685 1.00 93.19 173 GLN A CA 1
ATOM 1464 C C . GLN A 1 173 ? 23.697 5.826 -31.991 1.00 93.19 173 GLN A C 1
ATOM 1466 O O . GLN A 1 173 ? 23.798 4.649 -31.642 1.00 93.19 173 GLN A O 1
ATOM 1471 N N . GLU A 1 174 ? 22.563 6.512 -31.859 1.00 93.88 174 GLU A N 1
ATOM 1472 C CA . GLU A 1 174 ? 21.334 5.963 -31.289 1.00 93.88 174 GLU A CA 1
ATOM 1473 C C . GLU A 1 174 ? 20.699 4.846 -32.135 1.00 93.88 174 GLU A C 1
ATOM 1475 O O . GLU A 1 174 ? 19.821 4.141 -31.646 1.00 93.88 174 GLU A O 1
ATOM 1480 N N . MET A 1 175 ? 21.149 4.628 -33.375 1.00 94.88 175 MET A N 1
ATOM 1481 C CA . MET A 1 175 ? 20.758 3.473 -34.197 1.00 94.88 175 MET A CA 1
ATOM 1482 C C . MET A 1 175 ? 21.841 2.389 -34.230 1.00 94.88 175 MET A C 1
ATOM 1484 O O . MET A 1 175 ? 21.550 1.207 -34.020 1.00 94.88 175 MET A O 1
ATOM 1488 N N . SER A 1 176 ? 23.094 2.788 -34.464 1.00 94.75 176 SER A N 1
ATOM 1489 C CA . SER A 1 176 ? 24.212 1.861 -34.674 1.00 94.75 176 SER A CA 1
ATOM 1490 C C . SER A 1 176 ? 24.656 1.145 -33.398 1.00 94.75 176 SER A C 1
ATOM 1492 O O . SER A 1 176 ? 24.920 -0.058 -33.447 1.00 94.75 176 SER A O 1
ATOM 1494 N N . TYR A 1 177 ? 24.682 1.814 -32.237 1.00 95.06 177 TYR A N 1
ATOM 1495 C CA . TYR A 1 177 ? 25.100 1.185 -30.977 1.00 95.06 177 TYR A CA 1
ATOM 1496 C C . TYR A 1 177 ? 24.135 0.115 -30.445 1.00 95.06 177 TYR A C 1
ATOM 1498 O O . TYR A 1 177 ? 24.625 -0.941 -30.035 1.00 95.06 177 TYR A O 1
ATOM 1506 N N . PRO A 1 178 ? 22.798 0.299 -30.470 1.00 95.31 178 PRO A N 1
ATOM 1507 C CA . PRO A 1 178 ? 21.858 -0.788 -30.193 1.00 95.31 178 PRO A CA 1
ATOM 1508 C C . PRO A 1 178 ? 22.101 -2.035 -31.046 1.00 95.31 178 PRO A C 1
ATOM 1510 O O . PRO A 1 178 ? 22.156 -3.152 -30.524 1.00 95.31 178 PRO A O 1
ATOM 1513 N N . ALA A 1 179 ? 22.296 -1.846 -32.354 1.00 95.25 179 ALA A N 1
ATOM 1514 C CA . ALA A 1 179 ? 22.547 -2.939 -33.283 1.00 95.25 179 ALA A CA 1
ATOM 1515 C C . ALA A 1 179 ? 23.899 -3.617 -33.016 1.00 95.25 179 ALA A C 1
ATOM 1517 O O . ALA A 1 179 ? 23.965 -4.844 -32.947 1.00 95.25 179 ALA A O 1
ATOM 1518 N N . LEU A 1 180 ? 24.958 -2.834 -32.779 1.00 92.69 180 LEU A N 1
ATOM 1519 C CA . LEU A 1 180 ? 26.281 -3.344 -32.413 1.00 92.69 180 LEU A CA 1
ATOM 1520 C C . LEU A 1 180 ? 26.237 -4.162 -31.116 1.00 92.69 180 LEU A C 1
ATOM 1522 O O . LEU A 1 180 ? 26.833 -5.236 -31.051 1.00 92.69 180 LEU A O 1
ATOM 1526 N N . TYR A 1 181 ? 25.521 -3.683 -30.094 1.00 92.00 181 TYR A N 1
ATOM 1527 C CA . TYR A 1 181 ? 25.372 -4.385 -28.819 1.00 92.00 181 TYR A CA 1
ATOM 1528 C C . TYR A 1 181 ? 24.720 -5.762 -29.004 1.00 92.00 181 TYR A C 1
ATOM 1530 O O . TYR A 1 181 ? 25.227 -6.769 -28.498 1.00 92.00 181 TYR A O 1
ATOM 1538 N N . LEU A 1 182 ? 23.632 -5.827 -29.777 1.00 91.31 182 LEU A N 1
ATOM 1539 C CA . LEU A 1 182 ? 22.939 -7.081 -30.080 1.00 91.31 182 LEU A CA 1
ATOM 1540 C C . LEU A 1 182 ? 23.791 -8.017 -30.949 1.00 91.31 182 LEU A C 1
ATOM 1542 O O . LEU A 1 182 ? 23.860 -9.210 -30.659 1.00 91.31 182 LEU A O 1
ATOM 1546 N N . LEU A 1 183 ? 24.501 -7.495 -31.956 1.00 88.75 183 LEU A N 1
ATOM 1547 C CA . LEU A 1 183 ? 25.432 -8.280 -32.777 1.00 88.75 183 LEU A CA 1
ATOM 1548 C C . LEU A 1 183 ? 26.561 -8.870 -31.940 1.00 88.75 183 LEU A C 1
ATOM 1550 O O . LEU A 1 183 ? 26.814 -10.068 -32.022 1.00 88.75 183 LEU A O 1
ATOM 1554 N N . ARG A 1 184 ? 27.205 -8.065 -31.088 1.00 85.69 184 ARG A N 1
ATOM 1555 C CA . ARG A 1 184 ? 28.256 -8.534 -30.174 1.00 85.69 184 ARG A CA 1
ATOM 1556 C C . ARG A 1 184 ? 27.747 -9.671 -29.294 1.00 85.69 184 ARG A C 1
ATOM 1558 O O . ARG A 1 184 ? 28.460 -10.650 -29.081 1.00 85.69 184 ARG A O 1
ATOM 1565 N N . LYS A 1 185 ? 26.517 -9.562 -28.796 1.00 81.12 185 LYS A N 1
ATOM 1566 C CA . LYS A 1 185 ? 25.898 -10.601 -27.974 1.00 81.12 185 LYS A CA 1
ATOM 1567 C C . LYS A 1 185 ? 25.580 -11.873 -28.764 1.00 81.12 185 LYS A C 1
ATOM 1569 O O . LYS A 1 185 ? 25.795 -12.959 -28.247 1.00 81.12 185 LYS A O 1
ATOM 1574 N N . ASN A 1 186 ? 25.111 -11.742 -30.003 1.00 76.88 186 ASN A N 1
ATOM 1575 C CA . ASN A 1 186 ? 24.789 -12.883 -30.864 1.00 76.88 186 ASN A CA 1
ATOM 1576 C C . ASN A 1 186 ? 26.040 -13.593 -31.411 1.00 76.88 186 ASN A C 1
ATOM 1578 O O . ASN A 1 186 ? 26.007 -14.798 -31.638 1.00 76.88 186 ASN A O 1
ATOM 1582 N N . LEU A 1 187 ? 27.133 -12.857 -31.636 1.00 75.62 187 LEU A N 1
ATOM 1583 C CA . LEU A 1 187 ? 28.376 -13.371 -32.224 1.00 75.62 187 LEU A CA 1
ATOM 1584 C C . LEU A 1 187 ? 29.377 -13.887 -31.188 1.00 75.62 187 LEU A C 1
ATOM 1586 O O . LEU A 1 187 ? 30.303 -14.614 -31.542 1.00 75.62 187 LEU A O 1
ATOM 1590 N N . SER A 1 188 ? 29.236 -13.498 -29.922 1.00 63.44 188 SER A N 1
ATOM 1591 C CA . SER A 1 188 ? 30.178 -13.883 -28.879 1.00 63.44 188 SER A CA 1
ATOM 1592 C C . SER A 1 188 ? 29.560 -14.898 -27.916 1.00 63.44 188 SER A C 1
ATOM 1594 O O . SER A 1 188 ? 28.485 -14.681 -27.369 1.00 63.44 188 SER A O 1
ATOM 1596 N N . ASN A 1 189 ? 30.292 -15.978 -27.620 1.00 55.94 189 ASN A N 1
ATOM 1597 C CA . ASN A 1 189 ? 30.005 -16.880 -26.492 1.00 55.94 189 ASN A CA 1
ATOM 1598 C C . ASN A 1 189 ? 30.313 -16.219 -25.129 1.00 55.94 189 ASN A C 1
ATOM 1600 O O . ASN A 1 189 ? 30.560 -16.914 -24.140 1.00 55.94 189 ASN A O 1
ATOM 1604 N N . ILE A 1 190 ? 30.377 -14.883 -25.065 1.00 57.12 190 ILE A N 1
ATOM 1605 C CA . ILE A 1 190 ? 30.720 -14.153 -23.847 1.00 57.12 190 ILE A CA 1
ATOM 1606 C C . ILE A 1 190 ? 29.546 -14.325 -22.885 1.00 57.12 190 ILE A C 1
ATOM 1608 O O . ILE A 1 190 ? 28.515 -13.664 -23.001 1.00 57.12 190 ILE A O 1
ATOM 1612 N N . LYS A 1 191 ? 29.715 -15.245 -21.926 1.00 57.22 191 LYS A N 1
ATOM 1613 C CA . LYS A 1 191 ? 28.939 -15.244 -20.686 1.00 57.22 191 LYS A CA 1
ATOM 1614 C C . LYS A 1 191 ? 29.010 -13.828 -20.130 1.00 57.22 191 LYS A C 1
ATOM 1616 O O . LYS A 1 191 ? 30.103 -13.270 -20.053 1.00 57.22 191 LYS A O 1
ATOM 1621 N N . ASP A 1 192 ? 27.846 -13.270 -19.806 1.00 60.25 192 ASP A N 1
ATOM 1622 C CA . ASP A 1 192 ? 27.706 -11.975 -19.143 1.00 60.25 192 ASP A CA 1
ATOM 1623 C C . ASP A 1 192 ? 28.869 -11.737 -18.171 1.00 60.25 192 ASP A C 1
ATOM 1625 O O . ASP A 1 192 ? 29.169 -12.614 -17.354 1.00 60.25 192 ASP A O 1
ATOM 1629 N N . ASN A 1 193 ? 29.549 -10.593 -18.281 1.00 64.12 193 ASN A N 1
ATOM 1630 C CA . ASN A 1 193 ? 30.693 -10.334 -17.417 1.00 64.12 193 ASN A CA 1
ATOM 1631 C C . ASN A 1 193 ? 30.221 -10.327 -15.939 1.00 64.12 193 ASN A C 1
ATOM 1633 O O . ASN A 1 193 ? 29.077 -9.964 -15.647 1.00 64.12 193 ASN A O 1
ATOM 1637 N N . ILE A 1 194 ? 31.078 -10.756 -15.006 1.00 62.75 194 ILE A N 1
ATOM 1638 C CA . ILE A 1 194 ? 30.714 -10.892 -13.581 1.00 62.75 194 ILE A CA 1
ATOM 1639 C C . ILE A 1 194 ? 30.245 -9.550 -12.989 1.00 62.75 194 ILE A C 1
ATOM 1641 O O . ILE A 1 194 ? 29.271 -9.525 -12.244 1.00 62.75 194 ILE A O 1
ATOM 1645 N N . SER A 1 195 ? 30.864 -8.435 -13.385 1.00 66.50 195 SER A N 1
ATOM 1646 C CA . SER A 1 195 ? 30.480 -7.082 -12.961 1.00 66.50 195 SER A CA 1
ATOM 1647 C C . SER A 1 195 ? 29.107 -6.654 -13.508 1.00 66.50 195 SER A C 1
ATOM 1649 O O . SER A 1 195 ? 28.309 -6.060 -12.785 1.00 66.50 195 SER A O 1
ATOM 1651 N N . ASP A 1 196 ? 28.759 -7.025 -14.742 1.00 67.38 196 ASP A N 1
ATOM 1652 C CA . ASP A 1 196 ? 27.430 -6.800 -15.319 1.00 67.38 196 ASP A CA 1
ATOM 1653 C C . ASP A 1 196 ? 26.386 -7.633 -14.582 1.00 67.38 196 ASP A C 1
ATOM 1655 O O . ASP A 1 196 ? 25.257 -7.189 -14.390 1.00 67.38 196 ASP A O 1
ATOM 1659 N N . PHE A 1 197 ? 26.713 -8.867 -14.189 1.00 69.00 197 PHE A N 1
ATOM 1660 C CA . PHE A 1 197 ? 25.827 -9.678 -13.358 1.00 69.00 197 PHE A CA 1
ATOM 1661 C C . PHE A 1 197 ? 25.617 -9.031 -11.984 1.00 69.00 197 PHE A C 1
ATOM 1663 O O . PHE A 1 197 ? 24.474 -8.848 -11.572 1.00 69.00 197 PHE A O 1
ATOM 1670 N N . GLU A 1 198 ? 26.687 -8.606 -11.320 1.00 71.50 198 GLU A N 1
ATOM 1671 C CA . GLU A 1 198 ? 26.624 -7.965 -10.007 1.00 71.50 198 GLU A CA 1
ATOM 1672 C C . GLU A 1 198 ? 25.788 -6.674 -10.034 1.00 71.50 198 GLU A C 1
ATOM 1674 O O . GLU A 1 198 ? 24.837 -6.525 -9.269 1.00 71.50 198 GLU A O 1
ATOM 1679 N N . THR A 1 199 ? 26.045 -5.785 -10.995 1.00 74.44 199 THR A N 1
ATOM 1680 C CA . THR A 1 199 ? 25.343 -4.494 -11.112 1.00 74.44 199 THR A CA 1
ATOM 1681 C C . THR A 1 199 ? 23.906 -4.611 -11.626 1.00 74.44 199 THR A C 1
ATOM 1683 O O . THR A 1 199 ? 23.049 -3.821 -11.231 1.00 74.44 199 THR A O 1
ATOM 1686 N N . SER A 1 200 ? 23.602 -5.583 -12.498 1.00 71.69 200 SER A N 1
ATOM 1687 C CA . SER A 1 200 ? 22.256 -5.726 -13.085 1.00 71.69 200 SER A CA 1
ATOM 1688 C C . SER A 1 200 ? 21.332 -6.700 -12.349 1.00 71.69 200 SER A C 1
ATOM 1690 O O . SER A 1 200 ? 20.121 -6.618 -12.555 1.00 71.69 200 SER A O 1
ATOM 1692 N N . ILE A 1 201 ? 21.873 -7.609 -11.526 1.00 72.88 201 ILE A N 1
ATOM 1693 C CA . ILE A 1 201 ? 21.112 -8.614 -10.763 1.00 72.88 201 ILE A CA 1
ATOM 1694 C C . ILE A 1 201 ? 21.320 -8.456 -9.262 1.00 72.88 201 ILE A C 1
ATOM 1696 O O . ILE A 1 201 ? 20.342 -8.241 -8.554 1.00 72.88 201 ILE A O 1
ATOM 1700 N N . VAL A 1 202 ? 22.563 -8.569 -8.784 1.00 78.06 202 VAL A N 1
ATOM 1701 C CA . VAL A 1 202 ? 22.843 -8.698 -7.344 1.00 78.06 202 VAL A CA 1
ATOM 1702 C C . VAL A 1 202 ? 22.483 -7.416 -6.605 1.00 78.06 202 VAL A C 1
ATOM 1704 O O . VAL A 1 202 ? 21.677 -7.471 -5.687 1.00 78.06 202 VAL A O 1
ATOM 1707 N N . VAL A 1 203 ? 22.986 -6.261 -7.049 1.00 79.81 203 VAL A N 1
ATOM 1708 C CA . VAL A 1 203 ? 22.718 -4.968 -6.396 1.00 79.81 203 VAL A CA 1
ATOM 1709 C C . VAL A 1 203 ? 21.217 -4.629 -6.368 1.00 79.81 203 VAL A C 1
ATOM 1711 O O . VAL A 1 203 ? 20.706 -4.292 -5.302 1.00 79.81 203 VAL A O 1
ATOM 1714 N N . PRO A 1 204 ? 20.453 -4.746 -7.477 1.00 77.69 204 PRO A N 1
ATOM 1715 C CA . PRO A 1 204 ? 19.008 -4.526 -7.432 1.00 77.69 204 PRO A CA 1
ATOM 1716 C C . PRO A 1 204 ? 18.259 -5.506 -6.525 1.00 77.69 204 PRO A C 1
ATOM 1718 O O . PRO A 1 204 ? 17.274 -5.110 -5.908 1.00 77.69 204 PRO A O 1
ATOM 1721 N N . LEU A 1 205 ? 18.689 -6.770 -6.464 1.00 79.62 205 LEU A N 1
ATOM 1722 C CA . LEU A 1 205 ? 18.063 -7.782 -5.616 1.00 79.62 205 LEU A CA 1
ATOM 1723 C C . LEU A 1 205 ? 18.343 -7.515 -4.133 1.00 79.62 205 LEU A C 1
ATOM 1725 O O . LEU A 1 205 ? 17.417 -7.577 -3.331 1.00 79.62 205 LEU A O 1
ATOM 1729 N N . ASP A 1 206 ? 19.586 -7.181 -3.791 1.00 79.62 206 ASP A N 1
ATOM 1730 C CA . ASP A 1 206 ? 20.013 -6.852 -2.429 1.00 79.62 206 ASP A CA 1
ATOM 1731 C C . ASP A 1 206 ? 19.287 -5.605 -1.909 1.00 79.62 206 ASP A C 1
ATOM 1733 O O . ASP A 1 206 ? 18.709 -5.623 -0.825 1.00 79.62 206 ASP A O 1
ATOM 1737 N N . ASN A 1 207 ? 19.179 -4.562 -2.741 1.00 80.69 207 ASN A N 1
ATOM 1738 C CA . ASN A 1 207 ? 18.396 -3.371 -2.409 1.00 80.69 207 ASN A CA 1
ATOM 1739 C C . ASN A 1 207 ? 16.909 -3.699 -2.200 1.00 80.69 207 ASN A C 1
ATOM 1741 O O . ASN A 1 207 ? 16.333 -3.260 -1.209 1.00 80.69 207 ASN A O 1
ATOM 1745 N N . LYS A 1 208 ? 16.291 -4.505 -3.081 1.00 81.50 208 LYS A N 1
ATOM 1746 C CA . LYS A 1 208 ? 14.890 -4.938 -2.909 1.00 81.50 208 LYS A CA 1
ATOM 1747 C C . LYS A 1 208 ? 14.704 -5.755 -1.627 1.00 81.50 208 LYS A C 1
ATOM 1749 O O . LYS A 1 208 ? 13.704 -5.580 -0.940 1.00 81.50 208 LYS A O 1
ATOM 1754 N N . LEU A 1 209 ? 15.654 -6.627 -1.288 1.00 83.81 209 LEU A N 1
ATOM 1755 C CA . LEU A 1 209 ? 15.605 -7.424 -0.062 1.00 83.81 209 LEU A CA 1
ATOM 1756 C C . LEU A 1 209 ? 15.726 -6.543 1.186 1.00 83.81 209 LEU A C 1
ATOM 1758 O O . LEU A 1 209 ? 14.973 -6.723 2.141 1.00 83.81 209 LEU A O 1
ATOM 1762 N N . LYS A 1 210 ? 16.639 -5.569 1.157 1.00 84.88 210 LYS A N 1
ATOM 1763 C CA . LYS A 1 210 ? 16.816 -4.598 2.234 1.00 84.88 210 LYS A CA 1
ATOM 1764 C C . LYS A 1 210 ? 15.559 -3.752 2.441 1.00 84.88 210 LYS A C 1
ATOM 1766 O O . LYS A 1 210 ? 15.105 -3.638 3.573 1.00 84.88 210 LYS A O 1
ATOM 1771 N N . GLU A 1 211 ? 14.962 -3.238 1.367 1.00 82.94 211 GLU A N 1
ATOM 1772 C CA . GLU A 1 211 ? 13.698 -2.490 1.433 1.00 8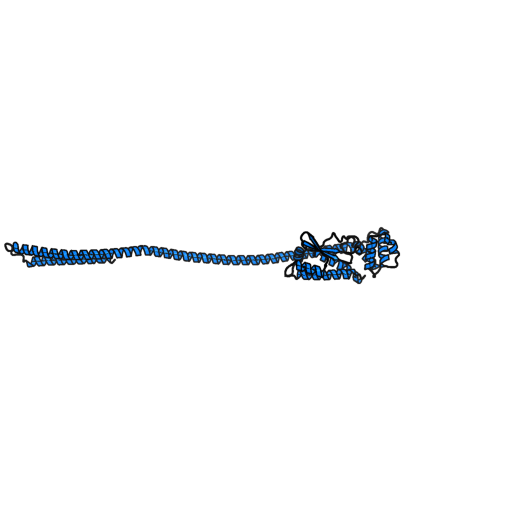2.94 211 GLU A CA 1
ATOM 1773 C C . GLU A 1 211 ? 12.557 -3.334 2.022 1.00 82.94 211 GLU A C 1
ATOM 1775 O O . GLU A 1 211 ? 11.814 -2.840 2.864 1.00 82.94 211 GLU A O 1
ATOM 1780 N N . ILE A 1 212 ? 12.435 -4.612 1.632 1.00 80.00 212 ILE A N 1
ATOM 1781 C CA . ILE A 1 212 ? 11.434 -5.532 2.205 1.00 80.00 212 ILE A CA 1
ATOM 1782 C C . ILE A 1 212 ? 11.675 -5.741 3.705 1.00 80.00 212 ILE A C 1
ATOM 1784 O O . ILE A 1 212 ? 10.722 -5.750 4.480 1.00 80.00 212 ILE A O 1
ATOM 1788 N N . SER A 1 213 ? 12.933 -5.909 4.119 1.00 79.94 213 SER A N 1
ATOM 1789 C CA . SER A 1 213 ? 13.280 -6.082 5.532 1.00 79.94 213 SER A CA 1
ATOM 1790 C C . SER A 1 213 ? 12.941 -4.835 6.350 1.00 79.94 213 SER A C 1
ATOM 1792 O O . SER A 1 213 ? 12.301 -4.948 7.391 1.00 79.94 213 SER A O 1
ATOM 1794 N N . GLU A 1 214 ? 13.335 -3.652 5.874 1.00 85.19 214 GLU A N 1
ATOM 1795 C CA . GLU A 1 214 ? 13.078 -2.378 6.557 1.00 85.19 214 GLU A CA 1
ATOM 1796 C C . GLU A 1 214 ? 11.575 -2.078 6.659 1.00 85.19 214 GLU A C 1
ATOM 1798 O O . GLU A 1 214 ? 11.100 -1.654 7.713 1.00 85.19 214 GLU A O 1
ATOM 1803 N N . ASP A 1 215 ? 10.812 -2.340 5.595 1.00 80.38 215 ASP A N 1
ATOM 1804 C CA . ASP A 1 215 ? 9.361 -2.147 5.593 1.00 80.38 215 ASP A CA 1
ATOM 1805 C C . ASP A 1 215 ? 8.648 -3.155 6.510 1.00 80.38 215 ASP A C 1
ATOM 1807 O O . ASP A 1 215 ? 7.746 -2.776 7.255 1.00 80.38 215 ASP A O 1
ATOM 1811 N N . SER A 1 216 ? 9.099 -4.414 6.545 1.00 78.25 216 SER A N 1
ATOM 1812 C CA . SER A 1 216 ? 8.593 -5.423 7.486 1.00 78.25 216 SER A CA 1
ATOM 1813 C C . SER A 1 216 ? 8.807 -5.001 8.945 1.00 78.25 216 SER A C 1
ATOM 1815 O O . SER A 1 216 ? 7.897 -5.126 9.768 1.00 78.25 216 SER A O 1
ATOM 1817 N N . ASP A 1 217 ? 9.990 -4.477 9.275 1.00 80.69 217 ASP A N 1
ATOM 1818 C CA . ASP A 1 217 ? 10.299 -3.985 10.621 1.00 80.69 217 ASP A CA 1
ATOM 1819 C C . ASP A 1 217 ? 9.449 -2.755 10.989 1.00 80.69 217 ASP A C 1
ATOM 1821 O O . ASP A 1 217 ? 8.973 -2.630 12.124 1.00 80.69 217 ASP A O 1
ATOM 1825 N N . GLU A 1 218 ? 9.214 -1.847 10.034 1.00 82.12 218 GLU A N 1
ATOM 1826 C CA . GLU A 1 218 ? 8.332 -0.690 10.216 1.00 82.12 218 GLU A CA 1
ATOM 1827 C C . GLU A 1 218 ? 6.882 -1.124 10.468 1.00 82.12 218 GLU A C 1
ATOM 1829 O O . GLU A 1 218 ? 6.281 -0.684 11.452 1.00 82.12 218 GLU A O 1
ATOM 1834 N N . GLN A 1 219 ? 6.343 -2.036 9.654 1.00 77.06 219 GLN A N 1
ATOM 1835 C CA . GLN A 1 219 ? 4.993 -2.576 9.836 1.00 77.06 219 GLN A CA 1
ATOM 1836 C C . GLN A 1 219 ? 4.837 -3.264 11.196 1.00 77.06 219 GLN A C 1
ATOM 1838 O O . GLN A 1 219 ? 3.845 -3.042 11.895 1.00 77.06 219 GLN A O 1
ATOM 1843 N N . PHE A 1 220 ? 5.831 -4.049 11.625 1.00 77.00 220 PHE A N 1
ATOM 1844 C CA . PHE A 1 220 ? 5.805 -4.692 12.938 1.00 77.00 220 PHE A CA 1
ATOM 1845 C C . PHE A 1 220 ? 5.747 -3.662 14.077 1.00 77.00 220 PHE A C 1
ATOM 1847 O O . PHE A 1 220 ? 4.966 -3.813 15.025 1.00 77.00 220 PHE A O 1
ATOM 1854 N N . ARG A 1 221 ? 6.524 -2.575 13.971 1.00 85.75 221 ARG A N 1
ATOM 1855 C CA . ARG A 1 221 ? 6.479 -1.459 14.929 1.00 85.75 221 ARG A CA 1
ATOM 1856 C C . ARG A 1 221 ? 5.130 -0.740 14.920 1.00 85.75 221 ARG A C 1
ATOM 1858 O O . ARG A 1 221 ? 4.601 -0.467 15.998 1.00 85.75 221 ARG A O 1
ATOM 1865 N N . GLU A 1 222 ? 4.563 -0.456 13.746 1.00 82.44 222 GLU A N 1
ATOM 1866 C CA . GLU A 1 222 ? 3.241 0.174 13.624 1.00 82.44 222 GLU A CA 1
ATOM 1867 C C . GLU A 1 222 ? 2.163 -0.678 14.307 1.00 82.44 222 GLU A C 1
ATOM 1869 O O . GLU A 1 222 ? 1.436 -0.174 15.167 1.00 82.44 222 GLU A O 1
ATOM 1874 N N . ILE A 1 223 ? 2.100 -1.976 13.985 1.00 77.12 223 ILE A N 1
ATOM 1875 C CA . ILE A 1 223 ? 1.139 -2.927 14.562 1.00 77.12 223 ILE A CA 1
ATOM 1876 C C . ILE A 1 223 ? 1.283 -2.985 16.082 1.00 77.12 223 ILE A C 1
ATOM 1878 O O . ILE A 1 223 ? 0.285 -2.877 16.795 1.00 77.12 223 ILE A O 1
ATOM 1882 N N . THR A 1 224 ? 2.514 -3.102 16.584 1.00 81.31 224 THR A N 1
ATOM 1883 C CA . THR A 1 224 ? 2.784 -3.153 18.027 1.00 81.31 224 THR A CA 1
ATOM 1884 C C . THR A 1 224 ? 2.278 -1.889 18.723 1.00 81.31 224 THR A C 1
ATOM 1886 O O . THR A 1 224 ? 1.531 -1.982 19.695 1.00 81.31 224 THR A O 1
ATOM 1889 N N . SER A 1 225 ? 2.592 -0.708 18.177 1.00 84.94 225 SER A N 1
ATOM 1890 C CA . SER A 1 225 ? 2.158 0.573 18.751 1.00 84.94 225 SER A CA 1
ATOM 1891 C C . SER A 1 225 ? 0.636 0.758 18.727 1.00 84.94 225 SER A C 1
ATOM 1893 O O . SER A 1 225 ? 0.053 1.290 19.672 1.00 84.94 225 SER A O 1
ATOM 1895 N N . PHE A 1 226 ? -0.034 0.280 17.673 1.00 79.00 226 PHE A N 1
ATOM 1896 C CA . PHE A 1 226 ? -1.488 0.328 17.559 1.00 79.00 226 PHE A CA 1
ATOM 1897 C C . PHE A 1 226 ? -2.167 -0.601 18.570 1.00 79.00 226 PHE A C 1
ATOM 1899 O O . PHE A 1 226 ? -3.154 -0.208 19.194 1.00 79.00 226 PHE A O 1
ATOM 1906 N N . ILE A 1 227 ? -1.647 -1.822 18.743 1.00 80.06 227 ILE A N 1
ATOM 1907 C CA . ILE A 1 227 ? -2.156 -2.775 19.737 1.00 80.06 227 ILE A CA 1
ATOM 1908 C C . ILE A 1 227 ? -2.004 -2.192 21.142 1.00 80.06 227 ILE A C 1
ATOM 1910 O O . ILE A 1 227 ? -2.954 -2.249 21.920 1.00 80.06 227 ILE A O 1
ATOM 1914 N N . GLU A 1 228 ? -0.858 -1.585 21.445 1.00 87.81 228 GLU A N 1
ATOM 1915 C CA . GLU A 1 228 ? -0.597 -0.955 22.738 1.00 87.81 228 GLU A CA 1
ATOM 1916 C C . GLU A 1 228 ? -1.542 0.232 23.005 1.00 87.81 228 GLU A C 1
ATOM 1918 O O . GLU A 1 228 ? -2.196 0.272 24.046 1.00 87.81 228 GLU A O 1
ATOM 1923 N N . ASP A 1 229 ? -1.723 1.149 22.044 1.00 86.31 229 ASP A N 1
ATOM 1924 C CA . ASP A 1 229 ? -2.679 2.268 22.159 1.00 86.31 229 ASP A CA 1
ATOM 1925 C C . ASP A 1 229 ? -4.123 1.780 22.369 1.00 86.31 229 ASP A C 1
ATOM 1927 O O . ASP A 1 229 ? -4.857 2.307 23.211 1.00 86.31 229 ASP A O 1
ATOM 1931 N N . LYS A 1 230 ? -4.548 0.747 21.632 1.00 82.94 230 LYS A N 1
ATOM 1932 C CA . LYS A 1 230 ? -5.886 0.163 21.792 1.00 82.94 230 LYS A CA 1
ATOM 1933 C C . LYS A 1 230 ? -6.049 -0.541 23.128 1.00 82.94 230 LYS A C 1
ATOM 1935 O O . LYS A 1 230 ? -7.099 -0.384 23.749 1.00 82.94 230 LYS A O 1
ATOM 1940 N N . HIS A 1 231 ? -5.035 -1.276 23.574 1.00 90.50 231 HIS A N 1
ATOM 1941 C CA . HIS A 1 231 ? -5.036 -1.921 24.878 1.00 90.50 231 HIS A CA 1
ATOM 1942 C C . HIS A 1 231 ? -5.174 -0.884 25.995 1.00 90.50 231 HIS A C 1
ATOM 1944 O O . HIS A 1 231 ? -6.078 -1.009 26.817 1.00 90.50 231 HIS A O 1
ATOM 1950 N N . ASN A 1 232 ? -4.383 0.191 25.954 1.00 91.31 232 ASN A N 1
ATOM 1951 C CA . ASN A 1 232 ? -4.451 1.278 26.931 1.00 91.31 232 ASN A CA 1
ATOM 1952 C C . ASN A 1 232 ? -5.836 1.942 26.954 1.00 91.31 232 ASN A C 1
ATOM 1954 O O . ASN A 1 232 ? -6.416 2.124 28.020 1.00 91.31 232 ASN A O 1
ATOM 1958 N N . LYS A 1 233 ? -6.431 2.221 25.787 1.00 90.69 233 LYS A N 1
ATOM 1959 C CA . LYS A 1 233 ? -7.796 2.777 25.702 1.00 90.69 233 LYS A CA 1
ATOM 1960 C C . LYS A 1 233 ? -8.861 1.842 26.269 1.00 90.69 233 LYS A C 1
ATOM 1962 O O . LYS A 1 233 ? -9.798 2.305 26.919 1.00 90.69 233 LYS A O 1
ATOM 1967 N N . ILE A 1 234 ? -8.753 0.539 26.005 1.00 90.56 234 ILE A N 1
ATOM 1968 C CA . ILE A 1 234 ? -9.667 -0.464 26.567 1.00 90.56 234 ILE A CA 1
ATOM 1969 C C . ILE A 1 234 ? -9.493 -0.527 28.085 1.00 90.56 234 ILE A C 1
ATOM 1971 O O . ILE A 1 234 ? -10.491 -0.547 28.800 1.00 90.56 234 ILE A O 1
ATOM 1975 N N . GLN A 1 235 ? -8.251 -0.502 28.567 1.00 91.69 235 GLN A N 1
ATOM 1976 C CA . GLN A 1 235 ? -7.928 -0.523 29.988 1.00 91.69 235 GLN A CA 1
ATOM 1977 C C . GLN A 1 235 ? -8.506 0.702 30.710 1.00 91.69 235 GLN A C 1
ATOM 1979 O O . GLN A 1 235 ? -9.217 0.543 31.697 1.00 91.69 235 GLN A O 1
ATOM 1984 N N . GLU A 1 236 ? -8.325 1.910 30.169 1.00 93.94 236 GLU A N 1
ATOM 1985 C CA . GLU A 1 236 ? -8.921 3.134 30.722 1.00 93.94 236 GLU A CA 1
ATOM 1986 C C . GLU A 1 236 ? -10.455 3.059 30.794 1.00 93.94 236 GLU A C 1
ATOM 1988 O O . GLU A 1 236 ? -11.067 3.436 31.799 1.00 93.94 236 GLU A O 1
ATOM 1993 N N . GLN A 1 237 ? -11.105 2.561 29.735 1.00 91.44 237 GLN A N 1
ATOM 1994 C CA . GLN A 1 237 ? -12.560 2.383 29.725 1.00 91.44 237 GLN A CA 1
ATOM 1995 C C . GLN A 1 237 ? -13.013 1.333 30.740 1.00 91.44 237 GLN A C 1
ATOM 1997 O O . GLN A 1 237 ? -14.027 1.532 31.413 1.00 91.44 237 GLN A O 1
ATOM 2002 N N . TYR A 1 238 ? -12.269 0.235 30.858 1.00 92.56 238 TYR A N 1
ATOM 2003 C CA . TYR A 1 238 ? -12.530 -0.822 31.822 1.00 92.56 238 TYR A CA 1
ATOM 2004 C C . TYR A 1 238 ? -12.414 -0.296 33.256 1.00 92.56 238 TYR A C 1
ATOM 2006 O O . TYR A 1 238 ? -13.365 -0.424 34.025 1.00 92.56 238 TYR A O 1
ATOM 2014 N N . ASP A 1 239 ? -11.326 0.396 33.593 1.00 94.62 239 ASP A N 1
ATOM 2015 C CA . ASP A 1 239 ? -11.087 0.957 34.928 1.00 94.62 239 ASP A CA 1
ATOM 2016 C C . ASP A 1 239 ? -12.149 1.999 35.307 1.00 94.62 239 ASP A C 1
ATOM 2018 O O . ASP A 1 239 ? -12.655 2.025 36.440 1.00 94.62 239 ASP A O 1
ATOM 2022 N N . LYS A 1 240 ? -12.581 2.813 34.334 1.00 94.50 240 LYS A N 1
ATOM 2023 C CA . LYS A 1 240 ? -13.716 3.725 34.506 1.00 94.50 240 LYS A CA 1
ATOM 2024 C C . LYS A 1 240 ? -15.007 2.965 34.815 1.00 94.50 240 LYS A C 1
ATOM 2026 O O . LYS A 1 240 ? -15.724 3.339 35.743 1.00 94.50 240 LYS A O 1
ATOM 2031 N N . LYS A 1 241 ? -15.308 1.891 34.079 1.00 91.25 241 LYS A N 1
ATOM 2032 C CA . LYS A 1 241 ? -16.516 1.075 34.295 1.00 91.25 241 LYS A CA 1
ATOM 2033 C C . LYS A 1 241 ? -16.492 0.334 35.628 1.00 91.25 241 LYS A C 1
ATOM 2035 O O . LYS A 1 241 ? -17.520 0.277 36.300 1.00 91.25 241 LYS A O 1
ATOM 2040 N N . VAL A 1 242 ? -15.333 -0.166 36.048 1.00 94.50 242 VAL A N 1
ATOM 2041 C CA . VAL A 1 242 ? -15.132 -0.758 37.378 1.00 94.50 242 VAL A CA 1
ATOM 2042 C C . VAL A 1 242 ? -15.419 0.273 38.470 1.00 94.50 242 VAL A C 1
ATOM 2044 O O . VAL A 1 242 ? -16.147 -0.021 39.419 1.00 94.50 242 VAL A O 1
ATOM 2047 N N . SER A 1 243 ? -14.921 1.500 38.309 1.00 92.81 243 SER A N 1
ATOM 2048 C CA . SER A 1 243 ? -15.168 2.597 39.252 1.00 92.81 243 SER A CA 1
ATOM 2049 C C . SER A 1 243 ? -16.650 2.993 39.314 1.00 92.81 243 SER A C 1
ATOM 2051 O O . SER A 1 243 ? -17.204 3.150 40.404 1.00 92.81 243 SER A O 1
ATOM 2053 N N . GLU A 1 244 ? -17.321 3.095 38.161 1.00 93.69 244 GLU A N 1
ATOM 2054 C CA . GLU A 1 244 ? -18.768 3.350 38.070 1.00 93.69 244 GLU A CA 1
ATOM 2055 C C . GLU A 1 244 ? -19.583 2.245 38.768 1.00 93.69 244 GLU A C 1
ATOM 2057 O O . GLU A 1 244 ? -20.494 2.544 39.543 1.00 93.69 244 GLU A O 1
ATOM 2062 N N . LEU A 1 245 ? -19.232 0.971 38.557 1.00 94.50 245 LEU A N 1
ATOM 2063 C CA . LEU A 1 245 ? -19.891 -0.168 39.205 1.00 94.50 245 LEU A CA 1
ATOM 2064 C C . LEU A 1 245 ? -19.670 -0.192 40.719 1.00 94.50 245 LEU A C 1
ATOM 2066 O O . LEU A 1 245 ? -20.605 -0.477 41.467 1.00 94.50 245 LEU A O 1
ATOM 2070 N N . ALA A 1 246 ? -18.463 0.130 41.187 1.00 94.81 246 ALA A N 1
ATOM 2071 C CA . ALA A 1 246 ? -18.172 0.216 42.614 1.00 94.81 246 ALA A CA 1
ATOM 2072 C C . ALA A 1 246 ? -19.005 1.318 43.292 1.00 94.81 246 ALA A C 1
ATOM 2074 O O . ALA A 1 246 ? -19.587 1.095 44.358 1.00 94.81 246 ALA A O 1
ATOM 2075 N N . ALA A 1 247 ? -19.122 2.487 42.653 1.00 94.00 247 ALA A N 1
ATOM 2076 C CA . ALA A 1 247 ? -19.968 3.577 43.132 1.00 94.00 247 ALA A CA 1
ATOM 2077 C C . ALA A 1 247 ? -21.457 3.192 43.132 1.00 94.00 247 ALA A C 1
ATOM 2079 O O . ALA A 1 247 ? -22.160 3.448 44.113 1.00 94.00 247 ALA A O 1
ATOM 2080 N N . PHE A 1 248 ? -21.928 2.527 42.073 1.00 94.56 248 PHE A N 1
ATOM 2081 C CA . PHE A 1 248 ? -23.298 2.022 41.989 1.00 94.56 248 PHE A CA 1
ATOM 2082 C C . PHE A 1 248 ? -23.602 1.006 43.095 1.00 94.56 248 PHE A C 1
ATOM 2084 O O . PHE A 1 248 ? -24.605 1.150 43.790 1.00 94.56 248 PHE A O 1
ATOM 2091 N N . LYS A 1 249 ? -22.711 0.032 43.323 1.00 95.31 249 LYS A N 1
ATOM 2092 C CA . LYS A 1 249 ? -22.851 -0.961 44.397 1.00 95.31 249 LYS A CA 1
ATOM 2093 C C . LYS A 1 249 ? -22.961 -0.295 45.768 1.00 95.31 249 LYS A C 1
ATOM 2095 O O . LYS A 1 249 ? -23.867 -0.613 46.526 1.00 95.31 249 LYS A O 1
ATOM 2100 N N . LYS A 1 250 ? -22.100 0.686 46.056 1.00 95.50 250 LYS A N 1
ATOM 2101 C CA . LYS A 1 250 ? -22.157 1.450 47.312 1.00 95.50 250 LYS A CA 1
ATOM 2102 C C . LYS A 1 250 ? -23.478 2.212 47.470 1.00 95.50 250 LYS A C 1
ATOM 2104 O O . LYS A 1 250 ? -24.027 2.269 48.567 1.00 95.50 250 LYS A O 1
ATOM 2109 N N . SER A 1 251 ? -23.985 2.802 46.388 1.00 94.44 251 SER A N 1
ATOM 2110 C CA . SER A 1 251 ? -25.288 3.477 46.382 1.00 94.44 251 SER A CA 1
ATOM 2111 C C . SER A 1 251 ? -26.431 2.499 46.671 1.00 94.44 251 SER A C 1
ATOM 2113 O O . SER A 1 251 ? -27.307 2.796 47.482 1.00 94.44 251 SER A O 1
ATOM 2115 N N . LEU A 1 252 ? -26.388 1.310 46.062 1.00 94.44 252 LEU A N 1
ATOM 2116 C CA . LEU A 1 252 ? -27.377 0.256 46.270 1.00 94.44 252 LEU A CA 1
ATOM 2117 C C . LEU A 1 252 ? -27.368 -0.257 47.715 1.00 94.44 252 LEU A C 1
ATOM 2119 O O . LEU A 1 252 ? -28.432 -0.338 48.323 1.00 94.44 252 LEU A O 1
ATOM 2123 N N . ASP A 1 253 ? -26.188 -0.523 48.280 1.00 95.38 253 ASP A N 1
ATOM 2124 C CA . ASP A 1 253 ? -26.039 -0.955 49.675 1.00 95.38 253 ASP A CA 1
ATOM 2125 C C . ASP A 1 253 ? -26.588 0.108 50.643 1.00 95.38 253 ASP A C 1
ATOM 2127 O O . ASP A 1 253 ? -27.329 -0.205 51.578 1.00 95.38 253 ASP A O 1
ATOM 2131 N N . ASN A 1 254 ? -26.288 1.389 50.397 1.00 95.25 254 ASN A N 1
ATOM 2132 C CA . ASN A 1 254 ? -26.829 2.493 51.191 1.00 95.25 254 ASN A CA 1
ATOM 2133 C C . ASN A 1 254 ? -28.356 2.578 51.095 1.00 95.25 254 ASN A C 1
ATOM 2135 O O . ASN A 1 254 ? -29.026 2.699 52.120 1.00 95.25 254 ASN A O 1
ATOM 2139 N N . TRP A 1 255 ? -28.909 2.494 49.884 1.00 96.06 255 TRP A N 1
ATOM 2140 C CA . TRP A 1 255 ? -30.353 2.503 49.665 1.00 96.06 255 TRP A CA 1
ATOM 2141 C C . TRP A 1 255 ? -31.034 1.317 50.356 1.00 96.06 255 TRP A C 1
ATOM 2143 O O . TRP A 1 255 ? -32.057 1.495 51.016 1.00 96.06 255 TRP A O 1
ATOM 2153 N N . GLN A 1 256 ? -30.455 0.119 50.254 1.00 94.81 256 GLN A N 1
ATOM 2154 C CA . GLN A 1 256 ? -30.976 -1.083 50.896 1.00 94.81 256 GLN A CA 1
ATOM 2155 C C . GLN A 1 256 ? -30.997 -0.925 52.420 1.00 94.81 256 GLN A C 1
ATOM 2157 O O . GLN A 1 256 ? -32.020 -1.204 53.045 1.00 94.81 256 GLN A O 1
ATOM 2162 N N . ASN A 1 257 ? -29.913 -0.416 53.009 1.00 94.94 257 ASN A N 1
ATOM 2163 C CA . ASN A 1 257 ? -29.839 -0.142 54.443 1.00 94.94 257 ASN A CA 1
ATOM 2164 C C . ASN A 1 257 ? -30.867 0.912 54.878 1.00 94.94 257 ASN A C 1
ATOM 2166 O O . ASN A 1 257 ? -31.576 0.711 55.862 1.00 94.94 257 ASN A O 1
ATOM 2170 N N . GLU A 1 258 ? -31.004 2.008 54.128 1.00 95.00 258 GLU A N 1
ATOM 2171 C CA . GLU A 1 258 ? -31.996 3.050 54.413 1.00 95.00 258 GLU A CA 1
ATOM 2172 C C . GLU A 1 258 ? -33.427 2.491 54.374 1.00 95.00 258 GLU A C 1
ATOM 2174 O O . GLU A 1 258 ? -34.248 2.791 55.246 1.00 95.00 258 GLU A O 1
ATOM 2179 N N . LYS A 1 259 ? -33.737 1.650 53.380 1.00 93.44 259 LYS A N 1
ATOM 2180 C CA . LYS A 1 259 ? -35.046 1.000 53.257 1.00 93.44 259 LYS A CA 1
ATOM 2181 C C . LYS A 1 259 ? -35.300 0.015 54.386 1.00 93.44 259 LYS A C 1
ATOM 2183 O O . LYS A 1 259 ? -36.394 0.039 54.940 1.00 93.44 259 LYS A O 1
ATOM 2188 N N . PHE A 1 260 ? -34.307 -0.787 54.757 1.00 93.81 260 PHE A N 1
ATOM 2189 C CA . PHE A 1 260 ? -34.421 -1.723 55.871 1.00 93.81 260 PHE A CA 1
ATOM 2190 C C . PHE A 1 260 ? -34.704 -0.993 57.189 1.00 93.81 260 PHE A C 1
ATOM 2192 O O . PHE A 1 260 ? -35.635 -1.357 57.902 1.00 93.81 260 PHE A O 1
ATOM 2199 N N . VAL A 1 261 ? -33.977 0.094 57.474 1.00 95.12 261 VAL A N 1
ATOM 2200 C CA . VAL A 1 261 ? -34.219 0.929 58.662 1.00 95.12 261 VAL A CA 1
ATOM 2201 C C . VAL A 1 261 ? -35.626 1.526 58.640 1.00 95.12 261 VAL A C 1
ATOM 2203 O O . VAL A 1 261 ? -36.328 1.455 59.643 1.00 95.12 261 VAL A O 1
ATOM 2206 N N . LYS A 1 262 ? -36.072 2.078 57.504 1.00 93.56 262 LYS A N 1
ATOM 2207 C CA . LYS A 1 262 ? -37.426 2.643 57.378 1.00 93.56 262 LYS A CA 1
ATOM 2208 C C . LYS A 1 262 ? -38.520 1.600 57.583 1.00 93.56 262 LYS A C 1
ATOM 2210 O O . LYS A 1 262 ? -39.505 1.906 58.244 1.00 93.56 262 LYS A O 1
ATOM 2215 N N . ILE A 1 263 ? -38.353 0.399 57.028 1.00 94.62 263 ILE A N 1
ATOM 2216 C CA . ILE A 1 263 ? -39.302 -0.708 57.205 1.00 94.62 263 ILE A CA 1
ATOM 2217 C C . ILE A 1 263 ? -39.346 -1.126 58.670 1.00 94.62 263 ILE A C 1
ATOM 2219 O O . ILE A 1 263 ? -40.435 -1.202 59.221 1.00 94.62 263 ILE A O 1
ATOM 2223 N N . LYS A 1 264 ? -38.186 -1.296 59.313 1.00 92.50 264 LYS A N 1
ATOM 2224 C CA . LYS A 1 264 ? -38.105 -1.670 60.726 1.00 92.50 264 LYS A CA 1
ATOM 2225 C C . LYS A 1 264 ? -38.760 -0.635 61.641 1.00 92.50 264 LYS A C 1
ATOM 2227 O O . LYS A 1 264 ? -39.545 -0.993 62.501 1.00 92.50 264 LYS A O 1
ATOM 2232 N N . VAL A 1 265 ? -38.508 0.657 61.412 1.00 94.38 265 VAL A N 1
ATOM 2233 C CA . VAL A 1 265 ? -39.181 1.733 62.160 1.00 94.38 265 VAL A CA 1
ATOM 2234 C C . VAL A 1 265 ? -40.696 1.685 61.951 1.00 94.38 265 VAL A C 1
ATOM 2236 O O . VAL A 1 265 ? -41.450 1.912 62.896 1.00 94.38 265 VAL A O 1
ATOM 2239 N N . LEU A 1 266 ? -41.158 1.396 60.729 1.00 93.19 266 LEU A N 1
ATOM 2240 C CA . LEU A 1 266 ? -42.583 1.230 60.452 1.00 93.19 266 LEU A CA 1
ATOM 2241 C C . LEU A 1 266 ? -43.157 0.033 61.218 1.00 93.19 266 LEU A C 1
ATOM 2243 O O . LEU A 1 266 ? -44.187 0.183 61.863 1.00 93.19 266 LEU A O 1
ATOM 2247 N N . GLU A 1 267 ? -42.491 -1.117 61.151 1.00 91.31 267 GLU A N 1
ATOM 2248 C CA . GLU A 1 267 ? -42.857 -2.359 61.838 1.00 91.31 267 GLU A CA 1
ATOM 2249 C C . GLU A 1 267 ? -42.950 -2.135 63.351 1.00 91.31 267 GLU A C 1
ATOM 2251 O O . GLU A 1 267 ? -44.027 -2.313 63.913 1.00 91.31 267 GLU A O 1
ATOM 2256 N N . ASP A 1 268 ? -41.902 -1.583 63.969 1.00 89.94 268 ASP A N 1
ATOM 2257 C CA . ASP A 1 268 ? -41.870 -1.224 65.392 1.00 89.94 268 ASP A CA 1
ATOM 2258 C C . ASP A 1 268 ? -43.014 -0.251 65.756 1.00 89.94 268 ASP A C 1
ATOM 2260 O O . ASP A 1 268 ? -43.631 -0.354 66.818 1.00 89.94 268 ASP A O 1
ATOM 2264 N N . THR A 1 269 ? -43.331 0.714 64.883 1.00 89.56 269 THR A N 1
ATOM 2265 C CA . THR A 1 269 ? -44.441 1.662 65.103 1.00 89.56 269 THR A CA 1
ATOM 2266 C C . THR A 1 269 ? -45.800 0.964 65.030 1.00 89.56 269 THR A C 1
ATOM 2268 O O . THR A 1 269 ? -46.681 1.243 65.845 1.00 89.56 269 THR A O 1
ATOM 2271 N N . TYR A 1 270 ? -45.985 0.062 64.065 1.00 83.69 270 TYR A N 1
ATOM 2272 C CA . TYR A 1 270 ? -47.215 -0.711 63.905 1.00 83.69 270 TYR A CA 1
ATOM 2273 C C . TYR A 1 270 ? -47.423 -1.686 65.065 1.00 83.69 270 TYR A C 1
ATOM 2275 O O . TYR A 1 270 ? -48.533 -1.745 65.593 1.00 83.69 270 TYR A O 1
ATOM 2283 N N . GLU A 1 271 ? -46.380 -2.395 65.503 1.00 85.88 271 GLU A N 1
ATOM 2284 C CA . GLU A 1 271 ? -46.442 -3.280 66.670 1.00 85.88 271 GLU A CA 1
ATOM 2285 C C . GLU A 1 271 ? -46.797 -2.507 67.942 1.00 85.88 271 GLU A C 1
ATOM 2287 O O . GLU A 1 271 ? -47.719 -2.896 68.658 1.00 85.88 271 GLU A O 1
ATOM 2292 N N . ASN A 1 272 ? -46.142 -1.366 68.189 1.00 85.81 272 ASN A N 1
ATOM 2293 C CA . ASN A 1 272 ? -46.469 -0.512 69.333 1.00 85.81 272 ASN A CA 1
ATOM 2294 C C . ASN A 1 272 ? -47.910 0.004 69.272 1.00 85.81 272 ASN A C 1
ATOM 2296 O O . ASN A 1 272 ? -48.603 0.017 70.288 1.00 85.81 272 ASN A O 1
ATOM 2300 N N . LYS A 1 273 ? -48.389 0.406 68.089 1.00 86.50 273 LYS A N 1
ATOM 2301 C CA . LYS A 1 273 ? -49.776 0.847 67.918 1.00 86.50 273 LYS A CA 1
ATOM 2302 C C . LYS A 1 273 ? -50.760 -0.282 68.229 1.00 86.50 273 LYS A C 1
ATOM 2304 O O . LYS A 1 273 ? -51.682 -0.065 69.006 1.00 86.50 273 LYS A O 1
ATOM 2309 N N . LEU A 1 274 ? -50.537 -1.482 67.693 1.00 80.94 274 LEU A N 1
ATOM 2310 C CA . LEU A 1 274 ? -51.371 -2.660 67.966 1.00 80.94 274 LEU A CA 1
ATOM 2311 C C . LEU A 1 274 ? -51.368 -3.036 69.455 1.00 80.94 274 LEU A C 1
ATOM 2313 O O . LEU A 1 274 ? -52.416 -3.362 70.014 1.00 80.94 274 LEU A O 1
ATOM 2317 N N . ALA A 1 275 ? -50.206 -2.953 70.109 1.00 78.50 275 ALA A N 1
ATOM 2318 C CA . ALA A 1 275 ? -50.060 -3.232 71.534 1.00 78.50 275 ALA A CA 1
ATOM 2319 C C . ALA A 1 275 ? -50.809 -2.226 72.425 1.00 78.50 275 ALA A C 1
ATOM 2321 O O . ALA A 1 275 ? -51.249 -2.601 73.509 1.00 78.50 275 ALA A O 1
ATOM 2322 N N . LEU A 1 276 ? -50.970 -0.974 71.980 1.00 80.00 276 LEU A N 1
ATOM 2323 C CA . LEU A 1 276 ? -51.696 0.079 72.702 1.00 80.00 276 LEU A CA 1
ATOM 2324 C C . LEU A 1 276 ? -53.196 0.118 72.365 1.00 80.00 276 LEU A C 1
ATOM 2326 O O . LEU A 1 276 ? -54.012 0.410 73.235 1.00 80.00 276 LEU A O 1
ATOM 2330 N N . GLU A 1 277 ? -53.577 -0.245 71.143 1.00 76.50 277 GLU A N 1
ATOM 2331 C CA . GLU A 1 277 ? -54.965 -0.204 70.668 1.00 76.50 277 GLU A CA 1
ATOM 2332 C C . GLU A 1 277 ? -55.853 -1.270 71.338 1.00 76.50 277 GLU A C 1
ATOM 2334 O O . GLU A 1 277 ? -57.032 -1.033 71.609 1.00 76.50 277 GLU A O 1
ATOM 2339 N N . ALA A 1 278 ? -55.295 -2.441 71.664 1.00 72.94 278 ALA A N 1
ATOM 2340 C CA . ALA A 1 278 ? -56.011 -3.489 72.395 1.00 72.94 278 ALA A CA 1
ATOM 2341 C C . ALA A 1 278 ? -56.394 -3.089 73.843 1.00 72.94 278 ALA A C 1
ATOM 2343 O O . ALA A 1 278 ? -57.572 -3.221 74.195 1.00 72.94 278 ALA A O 1
ATOM 2344 N N . PRO A 1 279 ? -55.473 -2.595 74.700 1.00 73.56 279 PRO A N 1
ATOM 2345 C CA . PRO A 1 279 ? -55.826 -2.123 76.035 1.00 73.56 279 PRO A CA 1
ATOM 2346 C C . PRO A 1 279 ? -56.667 -0.843 76.005 1.00 73.56 279 PRO A C 1
ATOM 2348 O O . PRO A 1 279 ? -57.594 -0.747 76.802 1.00 73.56 279 PRO A O 1
ATOM 2351 N N . GLU A 1 280 ? -56.429 0.092 75.077 1.00 76.00 280 GLU A N 1
ATOM 2352 C CA . GLU A 1 280 ? -57.238 1.315 74.949 1.00 76.00 280 GLU A CA 1
ATOM 2353 C C . GLU A 1 280 ? -58.712 0.994 74.658 1.00 76.00 280 GLU A C 1
ATOM 2355 O O . GLU A 1 280 ? -59.605 1.469 75.364 1.00 76.00 280 GLU A O 1
ATOM 2360 N N . ASN A 1 281 ? -58.983 0.115 73.687 1.00 72.81 281 ASN A N 1
ATOM 2361 C CA . ASN A 1 281 ? -60.348 -0.330 73.396 1.00 72.81 281 ASN A CA 1
ATOM 2362 C C . ASN A 1 281 ? -60.995 -1.043 74.591 1.00 72.81 281 ASN A C 1
ATOM 2364 O O . ASN A 1 281 ? -62.182 -0.866 74.863 1.00 72.81 281 ASN A O 1
ATOM 2368 N N . LEU A 1 282 ? -60.224 -1.845 75.328 1.00 74.69 282 LEU A N 1
ATOM 2369 C CA . LEU A 1 282 ? -60.718 -2.565 76.498 1.00 74.69 282 LEU A CA 1
ATOM 2370 C C . LEU A 1 282 ? -61.043 -1.619 77.665 1.00 74.69 282 LEU A C 1
ATOM 2372 O O . LEU A 1 282 ? -62.040 -1.826 78.355 1.00 74.69 282 LEU A O 1
ATOM 2376 N N . TRP A 1 283 ? -60.238 -0.576 77.873 1.00 75.25 283 TRP A N 1
ATOM 2377 C CA . TRP A 1 283 ? -60.456 0.434 78.911 1.00 75.25 283 TRP A CA 1
ATOM 2378 C C . TRP A 1 283 ? -61.644 1.334 78.573 1.00 75.25 283 TRP A C 1
ATOM 2380 O O . TRP A 1 283 ? -62.485 1.562 79.438 1.00 75.25 283 TRP A O 1
ATOM 2390 N N . ASN A 1 284 ? -61.778 1.759 77.314 1.00 74.50 284 ASN A N 1
ATOM 2391 C CA . ASN A 1 284 ? -62.928 2.546 76.861 1.00 74.50 284 ASN A CA 1
ATOM 2392 C C . ASN A 1 284 ? -64.242 1.762 76.981 1.00 74.50 284 ASN A C 1
ATOM 2394 O O . ASN A 1 284 ? -65.220 2.285 77.514 1.00 74.50 284 ASN A O 1
ATOM 2398 N N . ASN A 1 285 ? -64.254 0.488 76.576 1.00 74.44 285 ASN A N 1
ATOM 2399 C CA . ASN A 1 285 ? -65.436 -0.363 76.728 1.00 74.44 285 ASN A CA 1
ATOM 2400 C C . ASN A 1 285 ? -65.804 -0.573 78.203 1.00 74.44 285 ASN A C 1
ATOM 2402 O O . ASN A 1 285 ? -66.979 -0.498 78.563 1.00 74.44 285 ASN A O 1
ATOM 2406 N N . ARG A 1 286 ? -64.808 -0.797 79.073 1.00 73.06 286 ARG A N 1
ATOM 2407 C CA . ARG A 1 286 ? -65.045 -0.919 80.519 1.00 73.06 286 ARG A CA 1
ATOM 2408 C C . ARG A 1 286 ? -65.571 0.375 81.124 1.00 73.06 286 ARG A C 1
ATOM 2410 O O . ARG A 1 286 ? -66.511 0.316 81.906 1.00 73.06 286 ARG A O 1
ATOM 2417 N N . ALA A 1 287 ? -65.017 1.529 80.759 1.00 73.06 287 ALA A N 1
ATOM 2418 C CA . ALA A 1 287 ? -65.489 2.821 81.249 1.00 73.06 287 ALA A CA 1
ATOM 2419 C C . ALA A 1 287 ? -66.965 3.059 80.882 1.00 73.06 287 ALA A C 1
ATOM 2421 O O . ALA A 1 287 ? -67.760 3.434 81.745 1.00 73.06 287 ALA A O 1
ATOM 2422 N N . GLU A 1 288 ? -67.359 2.750 79.642 1.00 75.44 288 GLU A N 1
ATOM 2423 C CA . GLU A 1 288 ? -68.754 2.873 79.200 1.00 75.44 288 GLU A CA 1
ATOM 2424 C C . GLU A 1 288 ? -69.692 1.907 79.954 1.00 75.44 288 GLU A C 1
ATOM 2426 O O . GLU A 1 288 ? -70.838 2.239 80.282 1.00 75.44 288 GLU A O 1
ATOM 2431 N N . GLU A 1 289 ? -69.215 0.701 80.263 1.00 75.19 289 GLU A N 1
ATOM 2432 C CA . GLU A 1 289 ? -69.977 -0.296 81.014 1.00 75.19 289 GLU A CA 1
ATOM 2433 C C . GLU A 1 289 ? -70.120 0.080 82.498 1.00 75.19 289 GLU A C 1
ATOM 2435 O O . GLU A 1 289 ? -71.223 0.004 83.051 1.00 75.19 289 GLU A O 1
ATOM 2440 N N . HIS A 1 290 ? -69.052 0.577 83.126 1.00 74.75 290 HIS A N 1
ATOM 2441 C CA . HIS A 1 290 ? -69.073 1.078 84.500 1.00 74.75 290 HIS A CA 1
ATOM 2442 C C . HIS A 1 290 ? -69.966 2.314 84.652 1.00 74.75 290 HIS A C 1
ATOM 2444 O O . HIS A 1 290 ? -70.714 2.398 85.627 1.00 74.75 290 HIS A O 1
ATOM 2450 N N . GLU A 1 291 ? -69.990 3.227 83.676 1.00 75.94 291 GLU A N 1
ATOM 2451 C CA . GLU A 1 291 ? -70.892 4.385 83.687 1.00 75.94 291 GLU A CA 1
ATOM 2452 C C . GLU A 1 291 ? -72.371 3.953 83.669 1.00 75.94 291 GLU A C 1
ATOM 2454 O O . GLU A 1 291 ? -73.194 4.430 84.463 1.00 75.94 291 GLU A O 1
ATOM 2459 N N . LYS A 1 292 ? -72.719 2.977 82.817 1.00 75.19 292 LYS A N 1
ATOM 2460 C CA . LYS A 1 292 ? -74.079 2.412 82.755 1.00 75.19 292 LYS A CA 1
ATOM 2461 C C . LYS A 1 292 ? -74.457 1.698 84.053 1.00 75.19 292 LYS A C 1
ATOM 2463 O O . LYS A 1 292 ? -75.576 1.876 84.544 1.00 75.19 292 LYS A O 1
ATOM 2468 N N . GLN A 1 293 ? -73.543 0.914 84.624 1.00 74.06 293 GLN A N 1
ATOM 2469 C CA . GLN A 1 293 ? -73.779 0.207 85.883 1.00 74.06 293 GLN A CA 1
ATOM 2470 C C . GLN A 1 293 ? -73.940 1.175 87.060 1.00 74.06 293 GLN A C 1
ATOM 2472 O O . GLN A 1 293 ? -74.883 1.022 87.838 1.00 74.06 293 GLN A O 1
ATOM 2477 N N . ALA A 1 294 ? -73.097 2.204 87.162 1.00 71.94 294 ALA A N 1
ATOM 2478 C CA . ALA A 1 294 ? -73.190 3.227 88.202 1.00 71.94 294 ALA A CA 1
ATOM 2479 C C . ALA A 1 294 ? -74.544 3.954 88.161 1.00 71.94 294 ALA A C 1
ATOM 2481 O O . ALA A 1 294 ? -75.179 4.150 89.201 1.00 71.94 294 ALA A O 1
ATOM 2482 N N . ARG A 1 295 ? -75.047 4.273 86.960 1.00 72.94 295 ARG A N 1
ATOM 2483 C CA . ARG A 1 295 ? -76.376 4.875 86.783 1.00 72.94 295 ARG A CA 1
ATOM 2484 C C . ARG A 1 295 ? -77.503 3.953 87.255 1.00 72.94 295 ARG A C 1
ATOM 2486 O O . ARG A 1 295 ? -78.413 4.408 87.947 1.00 72.94 295 ARG A O 1
ATOM 2493 N N . ASN A 1 296 ? -77.442 2.664 86.924 1.00 74.44 296 ASN A N 1
ATOM 2494 C CA . ASN A 1 296 ? -78.446 1.691 87.367 1.00 74.44 296 ASN A CA 1
ATOM 2495 C C . ASN A 1 296 ? -78.424 1.492 88.890 1.00 74.44 296 ASN A C 1
ATOM 2497 O O . ASN A 1 296 ? -79.482 1.450 89.522 1.00 74.44 296 ASN A O 1
ATOM 2501 N N . TRP A 1 297 ? -77.235 1.429 89.492 1.00 72.75 297 TRP A N 1
ATOM 2502 C CA . TRP A 1 297 ? -77.082 1.337 90.943 1.00 72.75 297 TRP A CA 1
ATOM 2503 C C . TRP A 1 297 ? -77.608 2.578 91.664 1.00 72.75 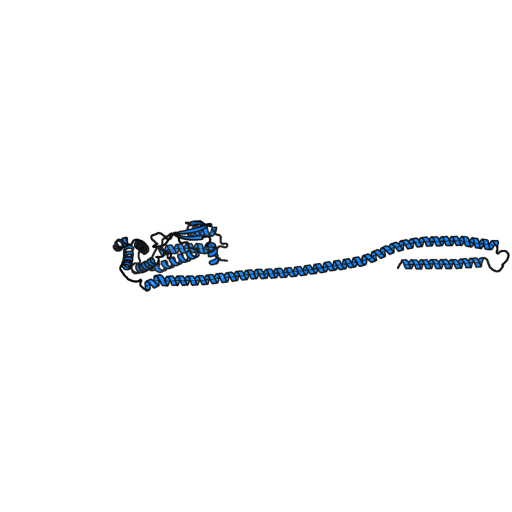297 TRP A C 1
ATOM 2505 O O . TRP A 1 297 ? -78.290 2.437 92.677 1.00 72.75 297 TRP A O 1
ATOM 2515 N N . ALA A 1 298 ? -77.380 3.780 91.126 1.00 75.12 298 ALA A N 1
ATOM 2516 C CA . ALA A 1 298 ? -77.932 5.012 91.687 1.00 75.12 298 ALA A CA 1
ATOM 2517 C C . ALA A 1 298 ? -79.473 4.989 91.725 1.00 75.12 298 ALA A C 1
ATOM 2519 O O . ALA A 1 298 ? -80.075 5.350 92.737 1.00 75.12 298 ALA A O 1
ATOM 2520 N N . ILE A 1 299 ? -80.117 4.495 90.661 1.00 76.38 299 ILE A N 1
ATOM 2521 C CA . ILE A 1 299 ? -81.581 4.352 90.595 1.00 76.38 299 ILE A CA 1
ATOM 2522 C C . ILE A 1 299 ? -82.083 3.336 91.634 1.00 76.38 299 ILE A C 1
ATOM 2524 O O . ILE A 1 299 ? -83.033 3.618 92.368 1.00 76.38 299 ILE A O 1
ATOM 2528 N N . PHE A 1 300 ? -81.431 2.173 91.737 1.00 76.19 300 PHE A N 1
ATOM 2529 C CA . PHE A 1 300 ? -81.782 1.141 92.719 1.00 76.19 300 PHE A CA 1
ATOM 2530 C C . PHE A 1 300 ? -81.676 1.654 94.163 1.00 76.19 300 PHE A C 1
ATOM 2532 O O . PHE A 1 300 ? -82.530 1.369 95.006 1.00 76.19 300 PHE A O 1
ATOM 2539 N N . LEU A 1 301 ? -80.653 2.456 94.448 1.00 73.19 301 LEU A N 1
ATOM 2540 C CA . LEU A 1 301 ? -80.401 3.033 95.764 1.00 73.19 301 LEU A CA 1
ATOM 2541 C C . LEU A 1 301 ? -81.508 4.019 96.163 1.00 73.19 301 LEU A C 1
ATOM 2543 O O . LEU A 1 301 ? -82.059 3.913 97.259 1.00 73.19 301 LEU A O 1
ATOM 2547 N N . VAL A 1 302 ? -81.903 4.915 95.253 1.00 76.69 302 VAL A N 1
ATOM 2548 C CA . VAL A 1 302 ? -83.033 5.834 95.472 1.00 76.69 302 VAL A CA 1
ATOM 2549 C C . VAL A 1 302 ? -84.311 5.051 95.769 1.00 76.69 302 VAL A C 1
ATOM 2551 O O . VAL A 1 302 ? -85.006 5.353 96.740 1.00 76.69 302 VAL A O 1
ATOM 2554 N N . PHE A 1 303 ? -84.591 4.000 94.995 1.00 76.06 303 PHE A N 1
ATOM 2555 C CA . PHE A 1 303 ? -85.763 3.155 95.221 1.00 76.06 303 PHE A CA 1
ATOM 2556 C C . PHE A 1 303 ? -85.721 2.462 96.590 1.00 76.06 303 PHE A C 1
ATOM 2558 O O . PHE A 1 303 ? -86.719 2.437 97.309 1.00 76.06 303 PHE A O 1
ATOM 2565 N N . THR A 1 304 ? -84.550 1.960 96.988 1.00 73.81 304 THR A N 1
ATOM 2566 C CA . THR A 1 304 ? -84.342 1.299 98.284 1.00 73.81 304 THR A CA 1
ATOM 2567 C C . THR A 1 304 ? -84.562 2.264 99.449 1.00 73.81 304 THR A C 1
ATOM 2569 O O . THR A 1 304 ? -85.209 1.897 100.427 1.00 73.81 304 THR A O 1
ATOM 2572 N N . ILE A 1 305 ? -84.096 3.515 99.342 1.00 74.62 305 ILE A N 1
ATOM 2573 C CA . ILE A 1 305 ? -84.334 4.550 100.361 1.00 74.62 305 ILE A CA 1
ATOM 2574 C C . ILE A 1 305 ? -85.831 4.861 100.479 1.00 74.62 305 ILE A C 1
ATOM 2576 O O . ILE A 1 305 ? -86.359 4.912 101.590 1.00 74.62 305 ILE A O 1
ATOM 2580 N N . VAL A 1 306 ? -86.535 5.029 99.355 1.00 76.31 306 VAL A N 1
ATOM 2581 C CA . VAL A 1 306 ? -87.983 5.305 99.352 1.00 76.31 306 VAL A CA 1
ATOM 2582 C C . VAL A 1 306 ? -88.771 4.138 99.955 1.00 76.31 306 VAL A C 1
ATOM 2584 O O . VAL A 1 306 ? -89.645 4.355 100.796 1.00 76.31 306 VAL A O 1
ATOM 2587 N N . ALA A 1 307 ? -88.431 2.900 99.588 1.00 74.44 307 ALA A N 1
ATOM 2588 C CA . ALA A 1 307 ? -89.035 1.701 100.162 1.00 74.44 307 ALA A CA 1
ATOM 2589 C C . ALA A 1 307 ? -88.781 1.609 101.674 1.00 74.44 307 ALA A C 1
ATOM 2591 O O . ALA A 1 307 ? -89.709 1.330 102.435 1.00 74.44 307 ALA A O 1
ATOM 2592 N N . LEU A 1 308 ? -87.561 1.921 102.125 1.00 72.00 308 LEU A N 1
ATOM 2593 C CA . LEU A 1 308 ? -87.214 1.942 103.544 1.00 72.00 308 LEU A CA 1
ATOM 2594 C C . LEU A 1 308 ? -88.064 2.968 104.306 1.00 72.00 308 LEU A C 1
ATOM 2596 O O . LEU A 1 308 ? -88.654 2.618 105.324 1.00 72.00 308 LEU A O 1
ATOM 2600 N N . ILE A 1 309 ? -88.216 4.190 103.784 1.00 73.50 309 ILE A N 1
ATOM 2601 C CA . ILE A 1 309 ? -89.075 5.231 104.378 1.00 73.50 309 ILE A CA 1
ATOM 2602 C C . ILE A 1 309 ? -90.533 4.757 104.466 1.00 73.50 309 ILE A C 1
ATOM 2604 O O . ILE A 1 309 ? -91.186 4.949 105.492 1.00 73.50 309 ILE A O 1
ATOM 2608 N N . PHE A 1 310 ? -91.039 4.085 103.429 1.00 69.50 310 PHE A N 1
ATOM 2609 C CA . PHE A 1 310 ? -92.402 3.553 103.422 1.00 69.50 310 PHE A CA 1
ATOM 2610 C C . PHE A 1 310 ? -92.598 2.440 104.465 1.00 69.50 310 PHE A C 1
ATOM 2612 O O . PHE A 1 310 ? -93.597 2.431 105.189 1.00 69.50 310 PHE A O 1
ATOM 2619 N N . THR A 1 311 ? -91.623 1.532 104.602 1.00 66.44 311 THR A N 1
ATOM 2620 C CA . THR A 1 311 ? -91.632 0.520 105.672 1.00 66.44 311 THR A CA 1
ATOM 2621 C C . THR A 1 311 ? -91.552 1.154 107.060 1.00 66.44 311 THR A C 1
ATOM 2623 O O . THR A 1 311 ? -92.230 0.685 107.969 1.00 66.44 311 THR A O 1
ATOM 2626 N N . LEU A 1 312 ? -90.821 2.265 107.209 1.00 65.12 312 LEU A N 1
ATOM 2627 C CA . LEU A 1 312 ? -90.717 3.048 108.444 1.00 65.12 312 LEU A CA 1
ATOM 2628 C C . LEU A 1 312 ? -92.071 3.649 108.835 1.00 65.12 312 LEU A C 1
ATOM 2630 O O . LEU A 1 312 ? -92.503 3.498 109.975 1.00 65.12 312 LEU A O 1
ATOM 2634 N N . GLY A 1 313 ? -92.783 4.248 107.875 1.00 67.81 313 GLY A N 1
ATOM 2635 C CA . GLY A 1 313 ? -94.133 4.773 108.092 1.00 67.81 313 GLY A CA 1
ATOM 2636 C C . GLY A 1 313 ? -95.119 3.687 108.529 1.00 67.81 313 GLY A C 1
ATOM 2637 O O . GLY A 1 313 ? -95.880 3.887 109.476 1.00 67.81 313 GLY A O 1
ATOM 2638 N N . LYS A 1 314 ? -95.065 2.503 107.902 1.00 68.00 314 LYS A N 1
ATOM 2639 C CA . LYS A 1 314 ? -95.897 1.360 108.308 1.00 68.00 314 LYS A CA 1
ATOM 2640 C C . LYS A 1 314 ? -95.524 0.802 109.679 1.00 68.00 314 LYS A C 1
ATOM 2642 O O . LYS A 1 314 ? -96.421 0.489 110.451 1.00 68.00 314 LYS A O 1
ATOM 2647 N N . LEU A 1 315 ? -94.238 0.671 109.992 1.00 64.06 315 LEU A N 1
ATOM 2648 C CA . LEU A 1 315 ? -93.775 0.095 111.255 1.00 64.06 315 LEU A CA 1
ATOM 2649 C C . LEU A 1 315 ? -94.093 1.020 112.436 1.00 64.06 315 LEU A C 1
ATOM 2651 O O . LEU A 1 315 ? -94.531 0.539 113.475 1.00 64.06 315 LEU A O 1
ATOM 2655 N N . VAL A 1 316 ? -93.971 2.339 112.257 1.00 64.94 316 VAL A N 1
ATOM 2656 C CA . VAL A 1 316 ? -94.403 3.325 113.261 1.00 64.94 316 VAL A CA 1
ATOM 2657 C C . VAL A 1 316 ? -95.914 3.260 113.481 1.00 64.94 316 VAL A C 1
ATOM 2659 O O . VAL A 1 316 ? -96.338 3.257 114.630 1.00 64.94 316 VAL A O 1
ATOM 2662 N N . LEU A 1 317 ? -96.728 3.132 112.424 1.00 61.75 317 LEU A N 1
ATOM 2663 C CA . LEU A 1 317 ? -98.176 2.927 112.570 1.00 61.75 317 LEU A CA 1
ATOM 2664 C C . LEU A 1 317 ? -98.503 1.631 113.318 1.00 61.75 317 LEU A C 1
ATOM 2666 O O . LEU A 1 317 ? -99.343 1.651 114.207 1.00 61.75 317 LEU A O 1
ATOM 2670 N N . VAL A 1 318 ? -97.821 0.526 113.003 1.00 63.16 318 VAL A N 1
ATOM 2671 C CA . VAL A 1 318 ? -98.028 -0.761 113.684 1.00 63.16 318 VAL A CA 1
ATOM 2672 C C . VAL A 1 318 ? -97.609 -0.685 115.150 1.00 63.16 318 VAL A C 1
ATOM 2674 O O . VAL A 1 318 ? -98.359 -1.148 115.995 1.00 63.16 318 VAL A O 1
ATOM 2677 N N . ILE A 1 319 ? -96.463 -0.081 115.486 1.00 63.53 319 ILE A N 1
ATOM 2678 C CA . ILE A 1 319 ? -96.040 0.096 116.886 1.00 63.53 319 ILE A CA 1
ATOM 2679 C C . ILE A 1 319 ? -96.990 1.035 117.633 1.00 63.53 319 ILE A C 1
ATOM 2681 O O . ILE A 1 319 ? -97.314 0.760 118.784 1.00 63.53 319 ILE A O 1
ATOM 2685 N N . HIS A 1 320 ? -97.453 2.111 116.994 1.00 60.00 320 HIS A N 1
ATOM 2686 C CA . HIS A 1 320 ? -98.398 3.044 117.600 1.00 60.00 320 HIS A CA 1
ATOM 2687 C C . HIS A 1 320 ? -99.760 2.383 117.853 1.00 60.00 320 HIS A C 1
ATOM 2689 O O . HIS A 1 320 ? -100.343 2.581 118.916 1.00 60.00 320 HIS A O 1
ATOM 2695 N N . ASP A 1 321 ? -100.254 1.567 116.920 1.00 60.28 321 ASP A N 1
ATOM 2696 C CA . ASP A 1 321 ? -101.501 0.815 117.087 1.00 60.28 321 ASP A CA 1
ATOM 2697 C C . ASP A 1 321 ? -101.338 -0.305 118.136 1.00 60.28 321 ASP A C 1
ATOM 2699 O O . ASP A 1 321 ? -102.212 -0.522 118.976 1.00 60.28 321 ASP A O 1
ATOM 2703 N N . TYR A 1 322 ? -100.166 -0.951 118.185 1.00 56.38 322 TYR A N 1
ATOM 2704 C CA . TYR A 1 322 ? -99.827 -1.958 119.196 1.00 56.38 322 TYR A CA 1
ATOM 2705 C C . TYR A 1 322 ? -99.689 -1.355 120.608 1.00 56.38 322 TYR A C 1
ATOM 2707 O O . TYR A 1 322 ? -100.121 -1.979 121.583 1.00 56.38 322 TYR A O 1
ATOM 2715 N N . SER A 1 323 ? -99.141 -0.137 120.741 1.00 54.91 323 SER A N 1
ATOM 2716 C CA . SER A 1 323 ? -99.044 0.571 122.028 1.00 54.91 323 SER A CA 1
ATOM 2717 C C . SER A 1 323 ? -100.414 1.044 122.525 1.00 54.91 323 SER A C 1
ATOM 2719 O O . SER A 1 323 ? -100.716 0.880 123.710 1.00 54.91 323 SER A O 1
ATOM 2721 N N . LEU A 1 324 ? -101.277 1.544 121.630 1.00 52.00 324 LEU A N 1
ATOM 2722 C CA . LEU A 1 324 ? -102.612 2.042 121.975 1.00 52.00 324 LEU A CA 1
ATOM 2723 C C . LEU A 1 324 ? -103.599 0.926 122.337 1.00 52.00 324 LEU A C 1
ATOM 2725 O O . LEU A 1 324 ? -104.392 1.122 123.259 1.00 52.00 324 LEU A O 1
ATOM 2729 N N . ASN A 1 325 ? -103.544 -0.231 121.663 1.00 53.41 325 ASN A N 1
ATOM 2730 C CA . ASN A 1 325 ? -104.531 -1.303 121.848 1.00 53.41 325 ASN A CA 1
ATOM 2731 C C . ASN A 1 325 ? -104.154 -2.386 122.875 1.00 53.41 325 ASN A C 1
ATOM 2733 O O . ASN A 1 325 ? -105.052 -3.096 123.319 1.00 53.41 325 ASN A O 1
ATOM 2737 N N . THR A 1 326 ? -102.886 -2.519 123.300 1.00 51.59 326 THR A N 1
ATOM 2738 C CA . THR A 1 326 ? -102.492 -3.647 124.185 1.00 51.59 326 THR A CA 1
ATOM 2739 C C . THR A 1 326 ? -101.706 -3.250 125.443 1.00 51.59 326 THR A C 1
ATOM 2741 O O . THR A 1 326 ? -101.756 -3.968 126.437 1.00 51.59 326 THR A O 1
ATOM 2744 N N . ILE A 1 327 ? -101.018 -2.102 125.480 1.00 51.00 327 ILE A N 1
ATOM 2745 C CA . ILE A 1 327 ? -100.084 -1.785 126.588 1.00 51.00 327 ILE A CA 1
ATOM 2746 C C . ILE A 1 327 ? -100.723 -0.934 127.700 1.00 51.00 327 ILE A C 1
ATOM 2748 O O . ILE A 1 327 ? -100.171 -0.816 128.792 1.00 51.00 327 ILE A O 1
ATOM 2752 N N . LYS A 1 328 ? -101.940 -0.413 127.504 1.00 45.97 328 LYS A N 1
ATOM 2753 C CA . LYS A 1 328 ? -102.619 0.386 128.538 1.00 45.97 328 LYS A CA 1
ATOM 2754 C C . LYS A 1 328 ? -103.049 -0.394 129.788 1.00 45.97 328 LYS A C 1
ATOM 2756 O O . LYS A 1 328 ? -103.358 0.257 130.780 1.00 45.97 328 LYS A O 1
ATOM 2761 N N . ASN A 1 329 ? -103.034 -1.732 129.773 1.00 50.81 329 ASN A N 1
ATOM 2762 C CA . ASN A 1 329 ? -103.657 -2.517 130.841 1.00 50.81 329 ASN A CA 1
ATOM 2763 C C . ASN A 1 329 ? -102.775 -3.488 131.641 1.00 50.81 329 ASN A C 1
ATOM 2765 O O . ASN A 1 329 ? -103.342 -4.074 132.552 1.00 50.81 329 ASN A O 1
ATOM 2769 N N . GLU A 1 330 ? -101.453 -3.651 131.437 1.00 46.69 330 GLU A N 1
ATOM 2770 C CA . GLU A 1 330 ? -100.738 -4.615 132.317 1.00 46.69 330 GLU A CA 1
ATOM 2771 C C . GLU A 1 330 ? -99.216 -4.492 132.565 1.00 46.69 330 GLU A C 1
ATOM 2773 O O . GLU A 1 330 ? -98.674 -5.357 133.249 1.00 46.69 330 GLU A O 1
ATOM 2778 N N . ILE A 1 331 ? -98.479 -3.456 132.122 1.00 49.56 331 ILE A N 1
ATOM 2779 C CA . ILE A 1 331 ? -97.025 -3.372 132.430 1.00 49.56 331 ILE A CA 1
ATOM 2780 C C . ILE A 1 331 ? -96.537 -1.916 132.623 1.00 49.56 331 ILE A C 1
ATOM 2782 O O . ILE A 1 331 ? -96.387 -1.196 131.639 1.00 49.56 331 ILE A O 1
ATOM 2786 N N . PRO A 1 332 ? -96.209 -1.456 133.851 1.00 48.34 332 PRO A N 1
ATOM 2787 C CA . PRO A 1 332 ? -95.881 -0.050 134.118 1.00 48.34 332 PRO A CA 1
ATOM 2788 C C . PRO A 1 332 ? -94.375 0.287 134.076 1.00 48.34 332 PRO A C 1
ATOM 2790 O O . PRO A 1 332 ? -93.952 1.222 134.749 1.00 48.34 332 PRO A O 1
ATOM 2793 N N . PHE A 1 333 ? -93.536 -0.443 133.326 1.00 48.22 333 PHE A N 1
ATOM 2794 C CA . PHE A 1 333 ? -92.070 -0.256 133.393 1.00 48.22 333 PHE A CA 1
ATOM 2795 C C . PHE A 1 333 ? -91.327 -0.002 132.074 1.00 48.22 333 PHE A C 1
ATOM 2797 O O . PHE A 1 333 ? -90.097 0.014 132.072 1.00 48.22 333 PHE A O 1
ATOM 2804 N N . ILE A 1 334 ? -92.017 0.278 130.963 1.00 54.16 334 ILE A N 1
ATOM 2805 C CA . ILE A 1 334 ? -91.351 0.718 129.725 1.00 54.16 334 ILE A CA 1
ATOM 2806 C C . ILE A 1 334 ? -92.050 1.966 129.188 1.00 54.16 334 ILE A C 1
ATOM 2808 O O . ILE A 1 334 ? -93.226 1.920 128.839 1.00 54.16 334 ILE A O 1
ATOM 2812 N N . SER A 1 335 ? -91.335 3.094 129.136 1.00 56.66 335 SER A N 1
ATOM 2813 C CA . SER A 1 335 ? -91.875 4.316 128.543 1.00 56.66 335 SER A CA 1
ATOM 2814 C C . SER A 1 335 ? -91.934 4.178 127.020 1.00 56.66 335 SER A C 1
ATOM 2816 O O . SER A 1 335 ? -90.976 3.747 126.375 1.00 56.66 335 SER A O 1
ATOM 2818 N N . GLU A 1 336 ? -93.067 4.567 126.442 1.00 56.06 336 GLU A N 1
ATOM 2819 C CA . GLU A 1 336 ? -93.344 4.546 124.999 1.00 56.06 336 GLU A CA 1
ATOM 2820 C C . GLU A 1 336 ? -92.248 5.265 124.186 1.00 56.06 336 GLU A C 1
ATOM 2822 O O . GLU A 1 336 ? -91.840 4.814 123.115 1.00 56.06 336 GLU A O 1
ATOM 2827 N N . SER A 1 337 ? -91.661 6.317 124.763 1.00 60.50 337 SER A N 1
ATOM 2828 C CA . SER A 1 337 ? -90.557 7.078 124.176 1.00 60.50 337 SER A CA 1
ATOM 2829 C C . SER A 1 337 ? -89.244 6.290 124.064 1.00 60.50 337 SER A C 1
ATOM 2831 O O . SER A 1 337 ? -88.475 6.532 123.135 1.00 60.50 337 SER A O 1
ATOM 2833 N N . PHE A 1 338 ? -88.960 5.346 124.971 1.00 65.00 338 PHE A N 1
ATOM 2834 C CA . PHE A 1 338 ? -87.687 4.613 124.976 1.00 65.00 338 PHE A CA 1
ATOM 2835 C C . PHE A 1 338 ? -87.590 3.608 123.819 1.00 65.00 338 PHE A C 1
ATOM 2837 O O . PHE A 1 338 ? -86.557 3.536 123.150 1.00 65.00 338 PHE A O 1
ATOM 2844 N N . ILE A 1 339 ? -88.679 2.886 123.528 1.00 64.62 339 ILE A N 1
ATOM 2845 C CA . ILE A 1 339 ? -88.750 1.969 122.377 1.00 64.62 339 ILE A CA 1
ATOM 2846 C C . ILE A 1 339 ? -88.593 2.759 121.073 1.00 64.62 339 ILE A C 1
ATOM 2848 O O . ILE A 1 339 ? -87.805 2.377 120.208 1.00 64.62 339 ILE A O 1
ATOM 2852 N N . LEU A 1 340 ? -89.276 3.899 120.958 1.00 65.62 340 LEU A N 1
ATOM 2853 C CA . LEU A 1 340 ? -89.253 4.737 119.758 1.00 65.62 340 LEU A CA 1
ATOM 2854 C C . LEU A 1 340 ? -87.846 5.298 119.476 1.00 65.62 340 LEU A C 1
ATOM 2856 O O . LEU A 1 340 ? -87.352 5.203 118.352 1.00 65.62 340 LEU A O 1
ATOM 2860 N N . ILE A 1 341 ? -87.149 5.791 120.505 1.00 69.25 341 ILE A N 1
ATOM 2861 C CA . ILE A 1 341 ? -85.767 6.291 120.393 1.00 69.25 341 ILE A CA 1
ATOM 2862 C C . ILE A 1 341 ? -84.765 5.176 120.063 1.00 69.25 341 ILE A C 1
ATOM 2864 O O . ILE A 1 341 ? -83.839 5.398 119.276 1.00 69.25 341 ILE A O 1
ATOM 2868 N N . SER A 1 342 ? -84.947 3.976 120.622 1.00 66.94 342 SER A N 1
ATOM 2869 C CA . SER A 1 342 ? -84.075 2.828 120.349 1.00 66.94 342 SER A CA 1
ATOM 2870 C C . SER A 1 342 ? -84.205 2.353 118.897 1.00 66.94 342 SER A C 1
ATOM 2872 O O . SER A 1 342 ? -83.201 2.185 118.201 1.00 66.94 342 SER A O 1
ATOM 2874 N N . VAL A 1 343 ? -85.441 2.258 118.395 1.00 68.25 343 VAL A N 1
ATOM 2875 C CA . V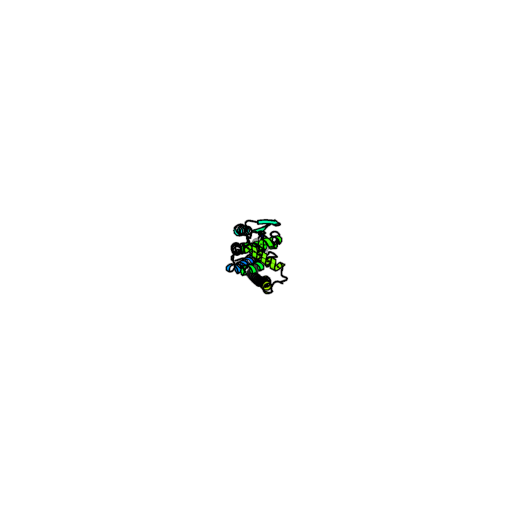AL A 1 343 ? -85.729 1.900 117.001 1.00 68.25 343 VAL A CA 1
ATOM 2876 C C . VAL A 1 343 ? -85.163 2.952 116.039 1.00 68.25 343 VAL A C 1
ATOM 2878 O O . VAL A 1 343 ? -84.444 2.596 115.106 1.00 68.25 343 VAL A O 1
ATOM 2881 N N . ILE A 1 344 ? -85.384 4.249 116.291 1.00 70.44 344 ILE A N 1
ATOM 2882 C CA . ILE A 1 344 ? -84.828 5.333 115.456 1.00 70.44 344 ILE A CA 1
ATOM 2883 C C . ILE A 1 344 ? -83.292 5.275 115.419 1.00 70.44 344 ILE A C 1
ATOM 2885 O O . ILE A 1 344 ? -82.691 5.398 114.350 1.00 70.44 344 ILE A O 1
ATOM 2889 N N . SER A 1 345 ? -82.647 5.038 116.563 1.00 72.06 345 SER A N 1
ATOM 2890 C CA . SER A 1 345 ? -81.182 4.972 116.653 1.00 72.06 345 SER A CA 1
ATOM 2891 C C . SER A 1 345 ? -80.604 3.777 115.886 1.00 72.06 345 SER A C 1
ATOM 2893 O O . SER A 1 345 ? -79.601 3.920 115.182 1.00 72.06 345 SER A O 1
ATOM 2895 N N . PHE A 1 346 ? -81.260 2.615 115.957 1.00 70.81 346 PHE A N 1
ATOM 2896 C CA . PHE A 1 346 ? -80.883 1.431 115.182 1.00 70.81 346 PHE A CA 1
ATOM 2897 C C . PHE A 1 346 ? -81.004 1.672 113.667 1.00 70.81 346 PHE A C 1
ATOM 2899 O O . PHE A 1 346 ? -80.137 1.262 112.894 1.00 70.81 346 PHE A O 1
ATOM 2906 N N . PHE A 1 347 ? -82.017 2.419 113.223 1.00 68.38 347 PHE A N 1
ATOM 2907 C CA . PHE A 1 347 ? -82.187 2.739 111.804 1.00 68.38 347 PHE A CA 1
ATOM 2908 C C . PHE A 1 347 ? -81.196 3.788 111.283 1.00 68.38 347 PHE A C 1
ATOM 2910 O O . PHE A 1 347 ? -80.684 3.625 110.174 1.00 68.38 347 PHE A O 1
ATOM 2917 N N . ILE A 1 348 ? -80.842 4.810 112.074 1.00 75.00 348 ILE A N 1
ATOM 2918 C CA . ILE A 1 348 ? -79.757 5.746 111.716 1.00 75.00 348 ILE A CA 1
ATOM 2919 C C . ILE A 1 348 ? -78.442 4.977 111.508 1.00 75.00 348 ILE A C 1
ATOM 2921 O O . ILE A 1 348 ? -77.676 5.280 110.589 1.00 75.00 348 ILE A O 1
ATOM 2925 N N . TYR A 1 349 ? -78.198 3.941 112.314 1.00 74.75 349 TYR A N 1
ATOM 2926 C CA . TYR A 1 349 ? -77.041 3.063 112.157 1.00 74.75 349 TYR A CA 1
ATOM 2927 C C . TYR A 1 349 ? -77.082 2.252 110.846 1.00 74.75 349 TYR A C 1
ATOM 2929 O O . TYR A 1 349 ? -76.073 2.210 110.137 1.00 74.75 349 TYR A O 1
ATOM 2937 N N . ILE A 1 350 ? -78.241 1.699 110.457 1.00 73.06 350 ILE A N 1
ATOM 2938 C CA . ILE A 1 350 ? -78.415 1.012 109.161 1.00 73.06 350 ILE A CA 1
ATOM 2939 C C . ILE A 1 350 ? -78.192 1.964 107.979 1.00 73.06 350 ILE A C 1
ATOM 2941 O O . ILE A 1 350 ? -77.471 1.615 107.043 1.00 73.06 350 ILE A O 1
ATOM 2945 N N . ILE A 1 351 ? -78.735 3.185 108.026 1.00 73.50 351 ILE A N 1
ATOM 2946 C CA . ILE A 1 351 ? -78.521 4.191 106.971 1.00 73.50 351 ILE A CA 1
ATOM 2947 C C . ILE A 1 351 ? -77.029 4.522 106.845 1.00 73.50 351 ILE A C 1
ATOM 2949 O O . ILE A 1 351 ? -76.490 4.573 105.739 1.00 73.50 351 ILE A O 1
ATOM 2953 N N . ARG A 1 352 ? -76.327 4.684 107.973 1.00 74.38 352 ARG A N 1
ATOM 2954 C CA . ARG A 1 352 ? -74.883 4.952 107.982 1.00 74.38 352 ARG A CA 1
ATOM 2955 C C . ARG A 1 352 ? -74.071 3.807 107.365 1.00 74.38 352 ARG A C 1
ATOM 2957 O O . ARG A 1 352 ? -73.074 4.073 106.693 1.00 74.38 352 ARG A O 1
ATOM 2964 N N . ILE A 1 353 ? -74.484 2.556 107.573 1.00 74.62 353 ILE A N 1
ATOM 2965 C CA . ILE A 1 353 ? -73.872 1.377 106.941 1.00 74.62 353 ILE A CA 1
ATOM 2966 C C . ILE A 1 353 ? -74.129 1.368 105.432 1.00 74.62 353 ILE A C 1
ATOM 2968 O O . ILE A 1 353 ? -73.186 1.181 104.668 1.00 74.62 353 ILE A O 1
ATOM 2972 N N . LEU A 1 354 ? -75.361 1.632 104.992 1.00 73.94 354 LEU A N 1
ATOM 2973 C CA . LEU A 1 354 ? -75.705 1.668 103.568 1.00 73.94 354 LEU A CA 1
ATOM 2974 C C . LEU A 1 354 ? -74.915 2.746 102.815 1.00 73.94 354 LEU A C 1
ATOM 2976 O O . LEU A 1 354 ? -74.348 2.459 101.764 1.00 73.94 354 LEU A O 1
ATOM 2980 N N . ILE A 1 355 ? -74.783 3.951 103.383 1.00 73.44 355 ILE A N 1
ATOM 2981 C CA . ILE A 1 355 ? -73.961 5.026 102.797 1.00 73.44 355 ILE A CA 1
ATOM 2982 C C . ILE A 1 355 ? -72.492 4.590 102.666 1.00 73.44 355 ILE A C 1
ATOM 2984 O O . ILE A 1 355 ? -71.863 4.848 101.641 1.00 73.44 355 ILE A O 1
ATOM 2988 N N . LYS A 1 356 ? -71.940 3.892 103.670 1.00 71.44 356 LYS A N 1
ATOM 2989 C CA . LYS A 1 356 ? -70.567 3.363 103.610 1.00 71.44 356 LYS A CA 1
ATOM 2990 C C . LYS A 1 356 ? -70.388 2.282 102.541 1.00 71.44 356 LYS A C 1
ATOM 2992 O O . LYS A 1 356 ? -69.370 2.294 101.857 1.00 71.44 356 LYS A O 1
ATOM 2997 N N . ILE A 1 357 ? -71.355 1.377 102.385 1.00 72.44 357 ILE A N 1
ATOM 2998 C CA . ILE A 1 357 ? -71.317 0.330 101.349 1.00 72.44 357 ILE A CA 1
ATOM 2999 C C . ILE A 1 357 ? -71.327 0.965 99.955 1.00 72.44 357 ILE A C 1
ATOM 3001 O O . ILE A 1 357 ? -70.559 0.565 99.086 1.00 72.44 357 ILE A O 1
ATOM 3005 N N . VAL A 1 358 ? -72.146 1.997 99.758 1.00 67.31 358 VAL A N 1
ATOM 3006 C CA . VAL A 1 358 ? -72.256 2.703 98.477 1.00 67.31 358 VAL A CA 1
ATOM 3007 C C . VAL A 1 358 ? -70.962 3.435 98.137 1.00 67.31 358 VAL A C 1
ATOM 3009 O O . VAL A 1 358 ? -70.441 3.246 97.043 1.00 67.31 358 VAL A O 1
ATOM 3012 N N . LEU A 1 359 ? -70.401 4.203 99.079 1.00 67.06 359 LEU A N 1
ATOM 3013 C CA . LEU A 1 359 ? -69.117 4.886 98.877 1.00 67.06 359 LEU A CA 1
ATOM 3014 C C . LEU A 1 359 ? -67.984 3.899 98.563 1.00 67.06 359 LEU A C 1
ATOM 3016 O O . LEU A 1 359 ? -67.149 4.187 97.713 1.00 67.06 359 LEU A O 1
ATOM 3020 N N . SER A 1 360 ? -67.980 2.721 99.195 1.00 66.69 360 SER A N 1
ATOM 3021 C CA . SER A 1 360 ? -67.001 1.667 98.903 1.00 66.69 360 SER A CA 1
ATOM 3022 C C . SER A 1 360 ? -67.158 1.095 97.495 1.00 66.69 360 SER A C 1
ATOM 3024 O O . SER A 1 360 ? -66.158 0.841 96.832 1.00 66.69 360 SER A O 1
ATOM 3026 N N . ASN A 1 361 ? -68.392 0.883 97.035 1.00 65.44 361 ASN A N 1
ATOM 3027 C CA . ASN A 1 361 ? -68.644 0.318 95.711 1.00 65.44 361 ASN A CA 1
ATOM 3028 C C . ASN A 1 361 ? -68.337 1.331 94.597 1.00 65.44 361 ASN A C 1
ATOM 3030 O O . ASN A 1 361 ? -67.867 0.967 93.527 1.00 65.44 361 ASN A O 1
ATOM 3034 N N . GLN A 1 362 ? -68.558 2.618 94.873 1.00 62.50 362 GLN A N 1
ATOM 3035 C CA . GLN A 1 362 ? -68.229 3.704 93.957 1.00 62.50 362 GLN A CA 1
ATOM 3036 C C . GLN A 1 362 ? -66.710 3.893 93.829 1.00 62.50 362 GLN A C 1
ATOM 3038 O O . GLN A 1 362 ? -66.233 4.120 92.726 1.00 62.50 362 GLN A O 1
ATOM 3043 N N . HIS A 1 363 ? -65.952 3.703 94.917 1.00 59.34 363 HIS A N 1
ATOM 3044 C CA . HIS A 1 363 ? -64.485 3.749 94.891 1.00 59.34 363 HIS A CA 1
ATOM 3045 C C . HIS A 1 363 ? -63.868 2.619 94.048 1.00 59.34 363 HIS A C 1
ATOM 3047 O O . HIS A 1 363 ? -62.848 2.835 93.402 1.00 59.34 363 HIS A O 1
ATOM 3053 N N . LEU A 1 364 ? -64.515 1.448 94.022 1.00 56.19 364 LEU A N 1
ATOM 3054 C CA . LEU A 1 364 ? -64.125 0.273 93.230 1.00 56.19 364 LEU A CA 1
ATOM 3055 C C . LEU A 1 364 ? -64.467 0.396 91.734 1.00 56.19 364 LEU A C 1
ATOM 3057 O O . LEU A 1 364 ? -64.028 -0.430 90.947 1.00 56.19 364 LEU A O 1
ATOM 3061 N N . ALA A 1 365 ? -65.281 1.387 91.357 1.00 50.78 365 ALA A N 1
ATOM 3062 C CA . ALA A 1 365 ? -65.642 1.683 89.968 1.00 50.78 365 ALA A CA 1
ATOM 3063 C C . ALA A 1 365 ? -64.839 2.858 89.375 1.00 50.78 365 ALA A C 1
ATOM 3065 O O . ALA A 1 365 ? -64.958 3.138 88.185 1.00 50.78 365 ALA A O 1
ATOM 3066 N N . THR A 1 366 ? -64.081 3.580 90.209 1.00 48.75 366 THR A N 1
ATOM 3067 C CA . THR A 1 366 ? -63.201 4.695 89.810 1.00 48.75 366 THR A CA 1
ATOM 3068 C C . THR A 1 366 ? -61.717 4.323 89.724 1.00 48.75 366 THR A C 1
ATOM 3070 O O . THR A 1 366 ? -60.941 5.136 89.227 1.00 48.75 366 THR A O 1
ATOM 3073 N N . GLU A 1 367 ? -61.328 3.135 90.197 1.00 38.62 367 GLU A N 1
ATOM 3074 C CA . GLU A 1 367 ? -60.078 2.448 89.814 1.00 38.62 367 GLU A CA 1
ATOM 3075 C C . GLU A 1 367 ? -60.365 1.482 88.664 1.00 38.62 367 GLU A C 1
ATOM 3077 O O . GLU A 1 367 ? -59.488 1.355 87.778 1.00 38.62 367 GLU A O 1
#

Secondary structure (DSSP, 8-state):
-PPPHHHHHHHHTTTEEEEEEE-TTS-SS--TTT--B-HHHHHHHHHHHHHHHHHHHTTS--HHHHHHHHHHHHHHHHHHHHHH-SS--HHHHHHHHHHHT-S-EEE-GGG-EEEEEEE-S--TTSTTHHHHHHHHHHHHHH-SS-HHHHHHHHHHHHH-GGGHHHHHH-S-HHHHHHHHHHHHHHH------HHHHIIIIIHHHHHHHHHHHHHHHHHHHHHHHHHHHHHHHHHHHHHHHHHHHHHHHHHHHHHHHHHHHHHHHHHHHHHHHHHHHHHHHHHHHHHHHHHHHHHHHHHHHHHHHHHHHHHHHHHHHHHHHHHHHHGGGT-TT--HHHHHHHHHHHHHHHHHHHHHHHHHHHHTTT-

Radius of gyration: 66.18 Å; chains: 1; bounding box: 135×31×176 Å